Protein AF-A0A4Y2A3A8-F1 (afdb_monomer)

Sequence (202 aa):
MLTATCLTNLVARESPELLVATGNVKFKRKDKVITLASVNNSAKIGKEKITVDPLTLFYRICVAKQSDEDLKKFFFFELSPFHLSLFNEEGMRKGTKSSLFSAFTPTKIDSVQGKNNFVVVDGGHLLHKVVWQRNMNFGDIAKSYLTYLQTHYGSNVAVVFDGYPSDVNGKSTKSAERIRRANLHSSHEIIFNEATCPEISQ

Solvent-accessible surface area (backbone atoms only — not comparable to full-atom values): 13786 Å² total; per-residue (Å²): 134,89,80,90,78,85,84,75,79,82,72,80,78,81,66,83,81,78,78,70,84,74,66,89,78,82,70,56,78,90,76,51,86,78,57,69,88,78,48,85,42,60,50,75,60,91,93,46,77,44,79,44,67,58,61,65,53,50,52,51,48,64,70,70,46,88,48,80,74,48,53,62,56,62,72,72,49,87,89,58,94,60,77,81,64,66,54,56,98,92,39,72,57,83,78,62,60,72,68,54,53,74,73,57,77,89,74,80,79,78,74,84,70,60,98,78,66,78,44,79,41,55,36,71,61,50,65,76,68,60,83,81,64,88,86,43,26,45,46,56,51,53,49,51,50,51,51,51,44,42,76,76,65,42,90,45,64,46,75,48,67,87,83,75,73,88,53,78,81,48,96,46,92,60,36,63,60,48,52,64,54,51,77,74,60,88,78,76,91,78,90,80,53,52,81,42,60,73,83,78,79,128

pLDDT: mean 72.87, std 16.48, range [26.53, 94.94]

Secondary structure (DSSP, 8-state):
----------------------------GGGSPPPGGGS--EEEETTEEEE--HHHHHHHHHHH-SSHHHHHHHTTS---SSPPPSEETTEEPPP-HHHHHTTSPPPP------TT--EEEEHHHHHHHSPPPTT--HHHHHHHHHHHHHHHH-SSEEEEPPPPPS-TTS--TTHHHHHHHHTT---------TTPPP----

Foldseek 3Di:
DDDDDDPDDPDPPDDPDPPPVPDPDDDDPVRDDDDLVPPQQWDDDPPDIDGHRSVVLVVVCVVVDPDPVVSVVSVVDDSDPDDDDCADPLGGDDDPVVVVVVVDDDDPPPDPPDPDDAEEAEPVVLVVPQDDDAFAFQLVVVVSSVVVCCVPPNDRYDYDYDDDDPPLPPPDPCSSVVVVVCVPDDDDDDDGDRRDGDDDDD

Mean predicted aligned error: 17.8 Å

Radius of gyration: 29.75 Å; Cα contacts (8 Å, |Δi|>4): 98; chains: 1; bounding box: 52×61×83 Å

Nearest PDB structures (foldseek):
  7cem-assembly1_B  TM=1.803E-01  e=2.306E+00  Escherichia coli K-12

Structure (mmCIF, N/CA/C/O backbone):
data_AF-A0A4Y2A3A8-F1
#
_entry.id   AF-A0A4Y2A3A8-F1
#
loop_
_atom_site.group_PDB
_atom_site.id
_atom_site.type_symbol
_atom_site.label_atom_id
_atom_site.label_alt_id
_atom_site.label_comp_id
_atom_site.label_asym_id
_atom_site.label_entity_id
_atom_site.label_seq_id
_atom_site.pdbx_PDB_ins_code
_atom_site.Cartn_x
_atom_site.Cartn_y
_atom_site.Cartn_z
_atom_site.occupancy
_atom_site.B_iso_or_equiv
_atom_site.auth_seq_id
_atom_site.auth_comp_id
_atom_site.auth_asym_id
_atom_site.auth_atom_id
_atom_site.pdbx_PDB_model_num
ATOM 1 N N . MET A 1 1 ? 5.393 -38.941 -13.300 1.00 32.16 1 MET A N 1
ATOM 2 C CA . MET A 1 1 ? 5.558 -40.104 -14.192 1.00 32.16 1 MET A CA 1
ATOM 3 C C . MET A 1 1 ? 5.765 -39.565 -15.596 1.00 32.16 1 MET A C 1
ATOM 5 O O . MET A 1 1 ? 4.905 -38.842 -16.080 1.00 32.16 1 MET A O 1
ATOM 9 N N . LEU A 1 2 ? 6.953 -39.791 -16.159 1.00 30.91 2 LEU A N 1
ATOM 10 C CA . LEU A 1 2 ? 7.309 -39.413 -17.526 1.00 30.91 2 LEU A CA 1
ATOM 11 C C . LEU A 1 2 ? 6.387 -40.094 -18.545 1.00 30.91 2 LEU A C 1
ATOM 13 O O . LEU A 1 2 ? 6.026 -41.250 -18.355 1.00 30.91 2 LEU A O 1
ATOM 17 N N . THR A 1 3 ? 6.128 -39.422 -19.663 1.00 26.53 3 THR A N 1
ATOM 18 C CA . THR A 1 3 ? 6.310 -40.002 -21.005 1.00 26.53 3 THR A CA 1
ATOM 19 C C . THR A 1 3 ? 6.438 -38.869 -22.020 1.00 26.53 3 THR A C 1
ATOM 21 O O . THR A 1 3 ? 5.514 -38.097 -22.254 1.00 26.53 3 THR A O 1
ATOM 24 N N . ALA A 1 4 ? 7.630 -38.765 -22.603 1.00 36.97 4 ALA A N 1
ATOM 25 C CA . ALA A 1 4 ? 7.847 -38.114 -23.882 1.00 36.97 4 ALA A CA 1
ATOM 26 C C . ALA A 1 4 ? 7.446 -39.110 -24.975 1.00 36.97 4 ALA A C 1
ATOM 28 O O . ALA A 1 4 ? 7.908 -40.248 -24.934 1.00 36.97 4 ALA A O 1
ATOM 29 N N . THR A 1 5 ? 6.650 -38.689 -25.961 1.00 31.94 5 THR A N 1
ATOM 30 C CA . THR A 1 5 ? 6.628 -39.383 -27.254 1.00 31.94 5 THR A CA 1
ATOM 31 C C . THR A 1 5 ? 6.542 -38.375 -28.388 1.00 31.94 5 THR A C 1
ATOM 33 O O . THR A 1 5 ? 5.626 -37.565 -28.485 1.00 31.94 5 THR A O 1
ATOM 36 N N . CYS A 1 6 ? 7.586 -38.445 -29.200 1.00 31.91 6 CYS A N 1
ATOM 37 C CA . CYS A 1 6 ? 7.810 -37.845 -30.497 1.00 31.91 6 CYS A CA 1
ATOM 38 C C . CYS A 1 6 ? 6.577 -37.939 -31.416 1.00 31.91 6 CYS A C 1
ATOM 40 O O . CYS A 1 6 ? 6.138 -39.044 -31.726 1.00 31.91 6 CYS A O 1
ATOM 42 N N . LEU A 1 7 ? 6.073 -36.801 -31.914 1.00 34.47 7 LEU A N 1
ATOM 43 C CA . LEU A 1 7 ? 5.285 -36.778 -33.149 1.00 34.47 7 LEU A CA 1
ATOM 44 C C . LEU A 1 7 ? 6.254 -36.657 -34.331 1.00 34.47 7 LEU A C 1
ATOM 46 O O . LEU A 1 7 ? 6.536 -35.582 -34.856 1.00 34.47 7 LEU A O 1
ATOM 50 N N . THR A 1 8 ? 6.782 -37.810 -34.725 1.00 39.12 8 THR A N 1
ATOM 51 C CA . THR A 1 8 ? 7.053 -38.094 -36.132 1.00 39.12 8 THR A CA 1
ATOM 52 C C . THR A 1 8 ? 5.700 -38.283 -36.822 1.00 39.12 8 THR A C 1
ATOM 54 O O . THR A 1 8 ? 4.772 -38.820 -36.224 1.00 39.12 8 THR A O 1
ATOM 57 N N . ASN A 1 9 ? 5.597 -37.846 -38.078 1.00 35.62 9 ASN A N 1
ATOM 58 C CA . ASN A 1 9 ? 4.443 -38.019 -38.969 1.00 35.62 9 ASN A CA 1
ATOM 59 C C . ASN A 1 9 ? 3.280 -37.035 -38.766 1.00 35.62 9 ASN A C 1
ATOM 61 O O . ASN A 1 9 ? 2.151 -37.430 -38.476 1.00 35.62 9 ASN A O 1
ATOM 65 N N . LEU A 1 10 ? 3.513 -35.751 -39.070 1.00 34.78 10 LEU A N 1
ATOM 66 C CA . LEU A 1 10 ? 2.441 -34.989 -39.707 1.00 34.78 10 LEU A CA 1
ATOM 67 C C . LEU A 1 10 ? 2.389 -35.446 -41.168 1.00 34.78 10 LEU A C 1
ATOM 69 O O . LEU A 1 10 ? 3.210 -35.052 -41.994 1.00 34.78 10 LEU A O 1
ATOM 73 N N . VAL A 1 11 ? 1.466 -36.368 -41.430 1.00 33.50 11 VAL A N 1
ATOM 74 C CA . VAL A 1 11 ? 1.059 -36.806 -42.763 1.00 33.50 11 VAL A CA 1
ATOM 75 C C . VAL A 1 11 ? 0.868 -35.567 -43.631 1.00 33.50 11 VAL A C 1
ATOM 77 O O . VAL A 1 11 ? 0.033 -34.712 -43.330 1.00 33.50 11 VAL A O 1
ATOM 80 N N . ALA A 1 12 ? 1.667 -35.472 -44.692 1.00 33.25 12 ALA A N 1
ATOM 81 C CA . ALA A 1 12 ? 1.439 -34.535 -45.771 1.00 33.25 12 ALA A CA 1
ATOM 82 C C . ALA A 1 12 ? 0.040 -34.818 -46.328 1.00 33.25 12 ALA A C 1
ATOM 84 O O . ALA A 1 12 ? -0.179 -35.799 -47.033 1.00 33.25 12 ALA A O 1
ATOM 85 N N . ARG A 1 13 ? -0.940 -33.982 -45.972 1.00 33.25 13 ARG A N 1
ATOM 86 C CA . ARG A 1 13 ? -2.106 -33.819 -46.832 1.00 33.25 13 ARG A CA 1
ATOM 87 C C . ARG A 1 13 ? -1.576 -33.140 -48.082 1.00 33.25 13 ARG A C 1
ATOM 89 O O . ARG A 1 13 ? -1.229 -31.962 -48.035 1.00 33.25 13 ARG A O 1
ATOM 96 N N . GLU A 1 14 ? -1.451 -33.925 -49.145 1.00 38.56 14 GLU A N 1
ATOM 97 C CA . GLU A 1 14 ? -1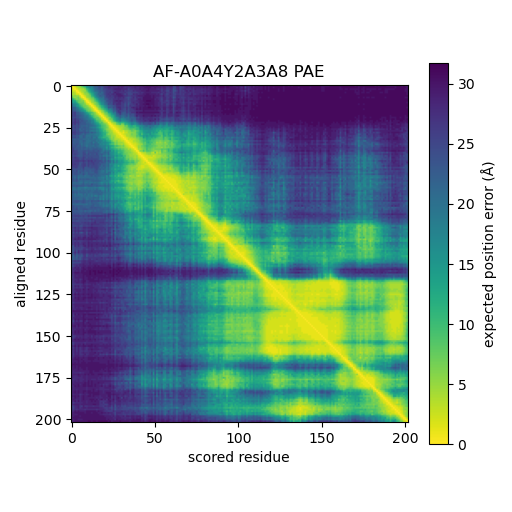.229 -33.447 -50.502 1.00 38.56 14 GLU A CA 1
ATOM 98 C C . GLU A 1 14 ? -2.333 -32.439 -50.840 1.00 38.56 14 GLU A C 1
ATOM 100 O O . GLU A 1 14 ? -3.462 -32.787 -51.185 1.00 38.56 14 GLU A O 1
ATOM 105 N N . SER A 1 15 ? -2.018 -31.160 -50.659 1.00 35.03 15 SER A N 1
ATOM 106 C CA . SER A 1 15 ? -2.696 -30.084 -51.368 1.00 35.03 15 SER A CA 1
ATOM 107 C C . SER A 1 15 ? -2.345 -30.237 -52.847 1.00 35.03 15 SER A C 1
ATOM 109 O O . SER A 1 15 ? -1.180 -30.513 -53.142 1.00 35.03 15 SER A O 1
ATOM 111 N N . PRO A 1 16 ? -3.301 -30.065 -53.775 1.00 37.31 16 PRO A N 1
ATOM 112 C CA . PRO A 1 16 ? -3.031 -30.226 -55.195 1.00 37.31 16 PRO A CA 1
ATOM 113 C C . PRO A 1 16 ? -1.884 -29.298 -55.591 1.00 37.31 16 PRO A C 1
ATOM 115 O O . PRO A 1 16 ? -1.944 -28.085 -55.374 1.00 37.31 16 PRO A O 1
ATOM 118 N N . GLU A 1 17 ? -0.821 -29.905 -56.113 1.00 43.41 17 GLU A N 1
ATOM 119 C CA . GLU A 1 17 ? 0.363 -29.232 -56.617 1.00 43.41 17 GLU A CA 1
ATOM 120 C C . GLU A 1 17 ? -0.036 -28.181 -57.660 1.00 43.41 17 GLU A C 1
ATOM 122 O O . GLU A 1 17 ? -0.226 -28.475 -58.840 1.00 43.41 17 GLU A O 1
ATOM 127 N N . LEU A 1 18 ? -0.086 -26.912 -57.250 1.00 39.81 18 LEU A N 1
ATOM 128 C CA . LEU A 1 18 ? 0.272 -25.833 -58.159 1.00 39.81 18 LEU A CA 1
ATOM 129 C C . LEU A 1 18 ? 1.799 -25.880 -58.288 1.00 39.81 18 LEU A C 1
ATOM 131 O O . LEU A 1 18 ? 2.522 -25.142 -57.616 1.00 39.81 18 LEU A O 1
ATOM 135 N N . LEU A 1 19 ? 2.304 -26.773 -59.142 1.00 41.28 19 LEU A N 1
ATOM 136 C CA . LEU A 1 19 ? 3.671 -26.689 -59.651 1.00 41.28 19 LEU A CA 1
ATOM 137 C C . LEU A 1 19 ? 3.763 -25.453 -60.554 1.00 41.28 19 LEU A C 1
ATOM 139 O O . LEU A 1 19 ? 3.774 -25.525 -61.781 1.00 41.28 19 LEU A O 1
ATOM 143 N N . VAL A 1 20 ? 3.816 -24.277 -59.929 1.00 43.88 20 VAL A N 1
ATOM 144 C CA . VAL A 1 20 ? 4.344 -23.085 -60.578 1.00 43.88 20 VAL A CA 1
ATOM 145 C C . VAL A 1 20 ? 5.822 -23.374 -60.779 1.00 43.88 20 VAL A C 1
ATOM 147 O O . VAL A 1 20 ? 6.582 -23.436 -59.812 1.00 43.88 20 VAL A O 1
ATOM 150 N N . ALA A 1 21 ? 6.226 -23.577 -62.032 1.00 47.44 21 ALA A N 1
ATOM 151 C CA . ALA A 1 21 ? 7.626 -23.583 -62.418 1.00 47.44 21 ALA A CA 1
ATOM 152 C C . ALA A 1 21 ? 8.224 -22.226 -62.025 1.00 47.44 21 ALA A C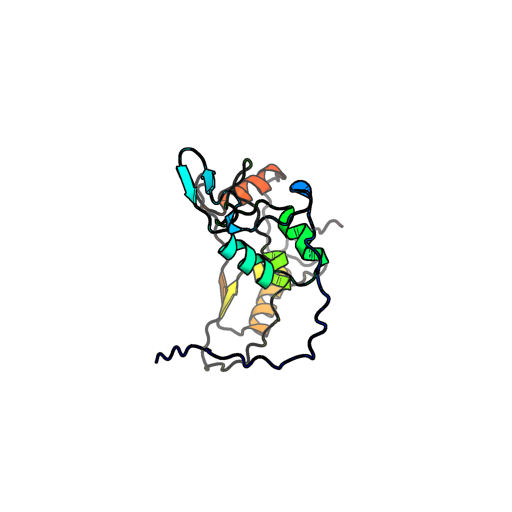 1
ATOM 154 O O . ALA A 1 21 ? 8.148 -21.242 -62.761 1.00 47.44 21 ALA A O 1
ATOM 155 N N . THR A 1 22 ? 8.769 -22.145 -60.815 1.00 46.44 22 THR A N 1
ATOM 156 C CA . THR A 1 22 ? 9.505 -20.974 -60.366 1.00 46.44 22 THR A CA 1
ATOM 157 C C . THR A 1 22 ? 10.827 -21.001 -61.117 1.00 46.44 22 THR A C 1
ATOM 159 O O . THR A 1 22 ? 11.776 -21.688 -60.747 1.00 46.44 22 THR A O 1
ATOM 162 N N . GLY A 1 23 ? 10.884 -20.291 -62.247 1.00 51.97 23 GLY A N 1
ATOM 163 C CA . GLY A 1 23 ? 12.162 -19.972 -62.876 1.00 51.97 23 GLY A CA 1
ATOM 164 C C . GLY A 1 23 ? 13.095 -19.379 -61.819 1.00 51.97 23 GLY A C 1
ATOM 165 O O .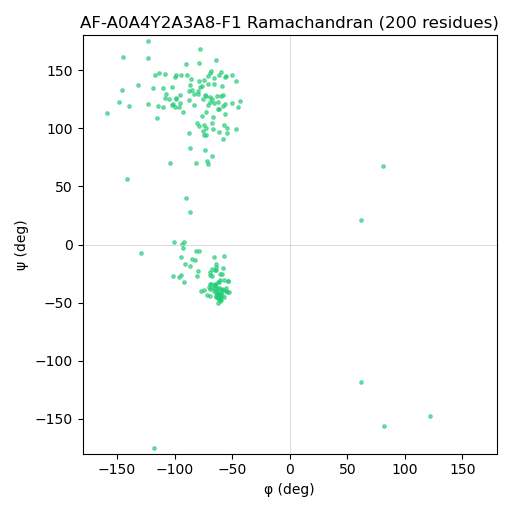 GLY A 1 23 ? 12.622 -18.708 -60.906 1.00 51.97 23 GLY A O 1
ATOM 166 N N . ASN A 1 24 ? 14.400 -19.649 -61.909 1.00 62.47 24 ASN A N 1
ATOM 167 C CA . ASN A 1 24 ? 15.391 -19.208 -60.921 1.00 62.47 24 ASN A CA 1
ATOM 168 C C . ASN A 1 24 ? 15.214 -17.721 -60.557 1.00 62.47 24 ASN A C 1
ATOM 170 O O . ASN A 1 24 ? 15.678 -16.832 -61.275 1.00 62.47 24 ASN A O 1
ATOM 174 N N . VAL A 1 25 ? 14.561 -17.444 -59.424 1.00 62.50 25 VAL A N 1
ATOM 175 C CA . VAL A 1 25 ? 14.330 -16.078 -58.958 1.00 62.50 25 VAL A CA 1
ATOM 176 C C . VAL A 1 25 ? 15.605 -15.602 -58.273 1.00 62.50 25 VAL A C 1
ATOM 178 O O . VAL A 1 25 ? 15.936 -16.003 -57.156 1.00 62.50 25 VAL A O 1
ATOM 181 N N . LYS A 1 26 ? 16.366 -14.748 -58.961 1.00 69.38 26 LYS A N 1
ATOM 182 C CA . LYS A 1 26 ? 17.532 -14.078 -58.377 1.00 69.38 26 LYS A CA 1
ATOM 183 C C . LYS A 1 26 ? 17.065 -12.909 -57.515 1.00 69.38 26 LYS A C 1
ATOM 185 O O . LYS A 1 26 ? 16.768 -11.832 -58.022 1.00 69.38 26 LYS A O 1
ATOM 190 N N . PHE A 1 27 ? 17.052 -13.106 -56.203 1.00 72.06 27 PHE A N 1
ATOM 191 C CA . PHE A 1 27 ? 16.872 -12.013 -55.250 1.00 72.06 27 PHE A CA 1
ATOM 192 C C . PHE A 1 27 ? 18.180 -11.242 -55.072 1.00 72.06 27 PHE A C 1
ATOM 194 O O . PHE A 1 27 ? 19.264 -11.831 -54.992 1.00 72.06 27 PHE A O 1
ATOM 201 N N . LYS A 1 28 ? 18.097 -9.912 -54.969 1.00 79.00 28 LYS A N 1
ATOM 202 C CA . LYS A 1 28 ? 19.251 -9.121 -54.533 1.00 79.00 28 LYS A CA 1
ATOM 203 C C . LYS A 1 28 ? 19.544 -9.488 -53.081 1.00 79.00 28 LYS A C 1
ATOM 205 O O . LYS A 1 28 ? 18.628 -9.680 -52.288 1.00 79.00 28 LYS A O 1
ATOM 210 N N . ARG A 1 29 ? 20.823 -9.538 -52.701 1.00 70.81 29 ARG A N 1
ATOM 211 C CA . ARG A 1 29 ? 21.244 -9.902 -51.334 1.00 70.81 29 ARG A CA 1
ATOM 212 C C . ARG A 1 29 ? 20.568 -9.052 -50.246 1.00 70.81 29 ARG A C 1
ATOM 214 O O . ARG A 1 29 ? 20.316 -9.567 -49.168 1.00 70.81 29 ARG A O 1
ATOM 221 N N . LYS A 1 30 ? 20.250 -7.788 -50.551 1.00 76.12 30 LYS A N 1
ATOM 222 C CA . LYS A 1 30 ? 19.530 -6.857 -49.665 1.00 76.12 30 LYS A CA 1
ATOM 223 C C . LYS A 1 30 ? 18.055 -7.211 -49.422 1.00 76.12 30 LYS A C 1
ATOM 225 O O . LYS A 1 30 ? 17.511 -6.809 -48.406 1.00 76.12 30 LYS A O 1
ATOM 230 N N . ASP A 1 31 ? 17.443 -7.964 -50.332 1.00 73.00 31 ASP A N 1
ATOM 231 C CA . ASP A 1 31 ? 16.026 -8.341 -50.288 1.00 73.00 31 ASP A CA 1
ATOM 232 C C . ASP A 1 31 ? 15.856 -9.782 -49.754 1.00 73.00 31 ASP A C 1
ATOM 234 O O . ASP A 1 31 ? 14.748 -10.309 -49.689 1.00 73.00 31 ASP A O 1
ATOM 238 N N . LYS A 1 32 ? 16.962 -10.444 -49.373 1.00 76.12 32 LYS A N 1
ATOM 239 C CA . LYS A 1 32 ? 16.959 -11.789 -48.791 1.00 76.12 32 LYS A CA 1
ATOM 240 C C . LYS A 1 32 ? 16.784 -11.696 -47.276 1.00 76.12 32 LYS A C 1
ATOM 242 O O . LYS A 1 32 ? 17.593 -11.073 -46.593 1.00 76.12 32 LYS A O 1
ATOM 247 N N . VAL A 1 33 ? 15.766 -12.377 -46.751 1.00 65.75 33 VAL A N 1
ATOM 248 C CA . VAL A 1 33 ? 15.559 -12.511 -45.304 1.00 65.75 33 VAL A CA 1
ATOM 249 C C . VAL A 1 33 ? 16.740 -13.269 -44.691 1.00 65.75 33 VAL A C 1
ATOM 251 O O . VAL A 1 33 ? 17.128 -14.342 -45.158 1.00 65.75 33 VAL A O 1
ATOM 254 N N . ILE A 1 34 ? 17.333 -12.680 -43.658 1.00 67.88 34 ILE A N 1
ATOM 255 C CA . ILE A 1 34 ? 18.461 -13.238 -42.913 1.00 67.88 34 ILE A CA 1
ATOM 256 C C . ILE A 1 34 ? 17.899 -14.125 -41.800 1.00 67.88 34 ILE A C 1
ATOM 258 O O . ILE A 1 34 ? 16.987 -13.726 -41.079 1.00 67.88 34 ILE A O 1
ATOM 262 N N . THR A 1 35 ? 18.428 -15.339 -41.655 1.00 66.06 35 THR A N 1
ATOM 263 C CA . THR A 1 35 ? 17.993 -16.249 -40.587 1.00 66.06 35 THR A CA 1
ATOM 264 C C . THR A 1 35 ? 18.445 -15.736 -39.219 1.00 66.06 35 THR A C 1
ATOM 266 O O . THR A 1 35 ? 19.538 -15.185 -39.096 1.00 66.06 35 THR A O 1
ATOM 269 N N . LEU A 1 36 ? 17.663 -15.979 -38.166 1.00 63.41 36 LEU A N 1
ATOM 270 C CA . LEU A 1 36 ? 18.048 -15.653 -36.783 1.00 63.41 36 LEU A CA 1
ATOM 271 C C . LEU A 1 36 ? 19.412 -16.256 -36.385 1.00 63.41 36 LEU A C 1
ATOM 273 O O . LEU A 1 36 ? 20.169 -15.625 -35.658 1.00 63.41 36 LEU A O 1
ATOM 277 N N . ALA A 1 37 ? 19.769 -17.420 -36.940 1.00 64.50 37 ALA A N 1
ATOM 278 C CA . ALA A 1 37 ? 21.060 -18.083 -36.729 1.00 64.50 37 ALA A CA 1
ATOM 279 C C . ALA A 1 37 ? 22.276 -17.308 -37.276 1.00 64.50 37 ALA A C 1
ATOM 281 O O . ALA A 1 37 ? 23.399 -17.537 -36.842 1.00 64.50 37 ALA A O 1
ATOM 282 N N . SER A 1 38 ? 22.067 -16.400 -38.233 1.00 66.75 38 SER A N 1
ATOM 283 C CA . SER A 1 38 ? 23.129 -15.563 -38.818 1.00 66.75 38 SER A CA 1
ATOM 284 C C . SER A 1 38 ? 23.284 -14.199 -38.141 1.00 66.75 38 SER A C 1
ATOM 286 O O . SER A 1 38 ? 24.127 -13.404 -38.552 1.00 66.75 38 SER A O 1
ATOM 288 N N . VAL A 1 39 ? 22.473 -13.913 -37.122 1.00 68.31 39 VAL A N 1
ATOM 289 C CA . VAL A 1 39 ? 22.571 -12.687 -36.326 1.00 68.31 39 VAL A CA 1
ATOM 290 C C . VAL A 1 39 ? 23.597 -12.914 -35.213 1.00 68.31 39 VAL A C 1
ATOM 292 O O . VAL A 1 39 ? 23.673 -14.007 -34.657 1.00 68.31 39 VAL A O 1
ATOM 295 N N . ASN A 1 40 ? 24.399 -11.895 -34.885 1.00 65.62 40 ASN A N 1
ATOM 296 C CA . ASN A 1 40 ? 25.378 -11.986 -33.801 1.00 65.62 40 ASN A CA 1
ATOM 297 C C . ASN A 1 40 ? 24.676 -12.366 -32.494 1.00 65.62 40 ASN A C 1
ATOM 299 O O . ASN A 1 40 ? 23.926 -11.582 -31.918 1.00 65.62 40 ASN A O 1
ATOM 303 N N . ASN A 1 41 ? 24.959 -13.569 -32.016 1.00 69.00 41 ASN A N 1
ATOM 304 C CA . ASN A 1 41 ? 24.341 -14.169 -30.846 1.00 69.00 41 ASN A CA 1
ATOM 305 C C . ASN A 1 41 ? 25.072 -13.771 -29.557 1.00 69.00 41 ASN A C 1
ATOM 307 O O . ASN A 1 41 ? 25.128 -14.554 -28.622 1.00 69.00 41 ASN A O 1
ATOM 311 N N . SER A 1 42 ? 25.722 -12.607 -29.505 1.00 71.62 42 SER A N 1
ATOM 312 C CA . SER A 1 42 ? 26.527 -12.237 -28.343 1.00 71.62 42 SER A CA 1
ATOM 313 C C . SER A 1 42 ? 26.499 -10.748 -28.054 1.00 71.62 42 SER A C 1
ATOM 315 O O . SER A 1 42 ? 26.752 -9.949 -28.956 1.00 71.62 42 SER A O 1
ATOM 317 N N . ALA A 1 43 ? 26.286 -10.398 -26.789 1.00 70.19 43 ALA A N 1
ATOM 318 C CA . ALA A 1 43 ? 26.348 -9.036 -26.275 1.00 70.19 43 ALA A CA 1
ATOM 319 C C . ALA A 1 43 ? 27.530 -8.892 -25.306 1.00 70.19 43 ALA A C 1
ATOM 321 O O . ALA A 1 43 ? 27.902 -9.844 -24.617 1.00 70.19 43 ALA A O 1
ATOM 322 N N . LYS A 1 44 ? 28.142 -7.706 -25.252 1.00 73.25 44 LYS A N 1
ATOM 323 C CA . LYS A 1 44 ? 29.212 -7.401 -24.296 1.00 73.25 44 LYS A CA 1
ATOM 324 C C . LYS A 1 44 ? 28.622 -6.618 -23.130 1.00 73.25 44 LYS A C 1
ATOM 326 O O . LYS A 1 44 ? 28.136 -5.510 -23.335 1.00 73.25 44 LYS A O 1
ATOM 331 N N . ILE A 1 45 ? 28.694 -7.175 -21.926 1.00 71.19 45 ILE A N 1
ATOM 332 C CA . ILE A 1 45 ? 28.270 -6.507 -20.692 1.00 71.19 45 ILE A CA 1
ATOM 333 C C . ILE A 1 45 ? 29.522 -6.316 -19.831 1.00 71.19 45 ILE A C 1
ATOM 335 O O . ILE A 1 45 ? 30.123 -7.272 -19.344 1.00 71.19 45 ILE A O 1
ATOM 339 N N . GLY A 1 46 ? 29.978 -5.068 -19.697 1.00 76.94 46 GLY A N 1
ATOM 340 C CA . GLY A 1 46 ? 31.244 -4.757 -19.029 1.00 76.94 46 GLY A CA 1
ATOM 341 C C . GLY A 1 46 ? 32.451 -5.391 -19.736 1.00 76.94 46 GLY A C 1
ATOM 342 O O . GLY A 1 46 ? 32.745 -5.074 -20.893 1.00 76.94 46 GLY A O 1
ATOM 343 N N . LYS A 1 47 ? 33.179 -6.272 -19.034 1.00 81.44 47 LYS A N 1
ATOM 344 C CA . LYS A 1 47 ? 34.331 -7.015 -19.584 1.00 81.44 47 LYS A CA 1
ATOM 345 C C . LYS A 1 47 ? 33.961 -8.398 -20.127 1.00 81.44 47 LYS A C 1
ATOM 347 O O . LYS A 1 47 ? 34.785 -9.000 -20.811 1.00 81.44 47 LYS A O 1
ATOM 352 N N . GLU A 1 48 ? 32.749 -8.880 -19.869 1.00 75.12 48 GLU A N 1
ATOM 353 C CA . GLU A 1 48 ? 32.327 -10.226 -20.246 1.00 75.12 48 GLU A CA 1
ATOM 354 C C . GLU A 1 48 ? 31.500 -10.224 -21.532 1.00 75.12 48 GLU A C 1
ATOM 356 O O . GLU A 1 48 ? 30.719 -9.311 -21.817 1.00 75.12 48 GLU A O 1
ATOM 361 N N . LYS A 1 49 ? 31.698 -11.271 -22.334 1.00 79.12 49 LYS A N 1
ATOM 362 C CA . LYS A 1 49 ? 30.923 -11.536 -23.543 1.00 79.12 49 LYS A CA 1
ATOM 363 C C . LYS A 1 49 ? 29.902 -12.611 -23.214 1.00 79.12 49 LYS A C 1
ATOM 365 O O . LYS A 1 49 ? 30.279 -13.720 -22.846 1.00 79.12 49 LYS A O 1
ATOM 370 N N . ILE A 1 50 ? 28.630 -12.287 -23.382 1.00 75.62 50 ILE A N 1
ATOM 371 C CA . ILE A 1 50 ? 27.536 -13.203 -23.097 1.00 75.62 50 ILE A CA 1
ATOM 372 C C . ILE A 1 50 ? 26.930 -13.662 -24.409 1.00 75.62 50 ILE A C 1
ATOM 374 O O . ILE A 1 50 ? 26.533 -12.842 -25.236 1.00 75.62 50 ILE A O 1
ATOM 378 N N . THR A 1 51 ? 26.852 -14.976 -24.579 1.00 75.75 51 THR A N 1
ATOM 379 C CA . THR A 1 51 ? 26.179 -15.608 -25.710 1.00 75.75 51 THR A CA 1
ATOM 380 C C . THR A 1 51 ? 24.685 -15.735 -25.415 1.00 75.75 51 THR A C 1
ATOM 382 O O . THR A 1 51 ? 24.283 -16.174 -24.341 1.00 75.75 51 THR A O 1
ATOM 385 N N . VAL A 1 52 ? 23.862 -15.343 -26.376 1.00 71.56 52 VAL A N 1
ATOM 386 C CA . VAL A 1 52 ? 22.406 -15.271 -26.327 1.00 71.56 52 VAL A CA 1
ATOM 387 C C . VAL A 1 52 ? 21.864 -16.117 -27.458 1.00 71.56 52 VAL A C 1
ATOM 389 O O . VAL A 1 52 ? 22.153 -15.827 -28.610 1.00 71.56 52 VAL A O 1
ATOM 392 N N . ASP A 1 53 ? 21.059 -17.130 -27.159 1.00 74.81 53 ASP A N 1
ATOM 393 C CA . ASP A 1 53 ? 20.337 -17.857 -28.199 1.00 74.81 53 ASP A CA 1
ATOM 394 C C . ASP A 1 53 ? 19.189 -16.988 -28.762 1.00 74.81 53 ASP A C 1
ATOM 396 O O . ASP A 1 53 ? 18.225 -16.708 -28.037 1.00 74.81 53 ASP A O 1
ATOM 400 N N . PRO A 1 54 ? 19.243 -16.562 -30.040 1.00 70.44 54 PRO A N 1
ATOM 401 C CA . PRO A 1 54 ? 18.197 -15.736 -30.637 1.00 70.44 54 PRO A CA 1
ATOM 402 C C . PRO A 1 54 ? 16.839 -16.452 -30.724 1.00 70.44 54 PRO A C 1
ATOM 404 O O . PRO A 1 54 ? 15.804 -15.786 -30.794 1.00 70.44 54 PRO A O 1
ATOM 407 N N . LEU A 1 55 ? 16.813 -17.792 -30.695 1.00 77.12 55 LEU A N 1
ATOM 408 C CA . LEU A 1 55 ? 15.567 -18.566 -30.734 1.00 77.12 55 LEU A CA 1
ATOM 409 C C . LEU A 1 55 ? 14.794 -18.467 -29.421 1.00 77.12 55 LEU A C 1
ATOM 411 O O . LEU A 1 55 ? 13.588 -18.231 -29.437 1.00 77.12 55 LEU A O 1
ATOM 415 N N . THR A 1 56 ? 15.480 -18.568 -28.282 1.00 75.19 56 THR A N 1
ATOM 416 C CA . THR A 1 56 ? 14.872 -18.374 -26.955 1.00 75.19 56 THR A CA 1
ATOM 417 C C . THR A 1 56 ? 14.128 -17.038 -26.859 1.00 75.19 56 THR A C 1
ATOM 419 O O . THR A 1 56 ? 13.023 -16.957 -26.319 1.00 75.19 56 THR A O 1
ATOM 422 N N . LEU A 1 57 ? 14.711 -15.983 -27.423 1.00 72.19 57 LEU A N 1
ATOM 423 C CA . LEU A 1 57 ? 14.107 -14.658 -27.473 1.00 72.19 57 LEU A CA 1
ATOM 424 C C . LEU A 1 57 ? 12.889 -14.606 -28.406 1.00 72.19 57 LEU A C 1
ATOM 426 O O . LEU A 1 57 ? 11.852 -14.059 -28.029 1.00 72.19 57 LEU A O 1
ATOM 430 N N . PHE A 1 58 ? 12.996 -15.204 -29.594 1.00 76.31 58 PHE A N 1
ATOM 431 C CA . PHE A 1 58 ? 11.886 -15.313 -30.538 1.00 76.31 58 PHE A CA 1
ATOM 432 C C . PHE A 1 58 ? 10.680 -16.020 -29.903 1.00 76.31 58 PHE A C 1
ATOM 434 O O . PHE A 1 58 ? 9.569 -15.496 -29.959 1.00 76.31 58 PHE A O 1
ATOM 441 N N . TYR A 1 59 ? 10.899 -17.134 -29.197 1.00 80.38 59 TYR A N 1
ATOM 442 C CA . TYR A 1 59 ? 9.827 -17.840 -28.491 1.00 80.38 59 TYR A CA 1
ATOM 443 C C . TYR A 1 59 ? 9.170 -16.990 -27.398 1.00 80.38 59 TYR A C 1
ATOM 445 O O . TYR A 1 59 ? 7.945 -16.989 -27.287 1.00 80.38 59 TYR A O 1
ATOM 453 N N . ARG A 1 60 ? 9.945 -16.218 -26.622 1.00 76.25 60 ARG A N 1
ATOM 454 C CA . ARG A 1 60 ? 9.381 -15.291 -25.620 1.00 76.25 60 ARG A CA 1
ATOM 455 C C . ARG A 1 60 ? 8.487 -14.233 -26.265 1.00 76.25 60 ARG A C 1
ATOM 457 O O . ARG A 1 60 ? 7.408 -13.967 -25.743 1.00 76.25 60 ARG A O 1
ATOM 464 N N . ILE A 1 61 ? 8.908 -13.663 -27.396 1.00 79.31 61 ILE A N 1
ATOM 465 C CA . ILE A 1 61 ? 8.103 -12.690 -28.147 1.00 79.31 61 ILE A CA 1
ATOM 466 C C . ILE A 1 61 ? 6.827 -13.354 -28.672 1.00 79.31 61 ILE A C 1
ATOM 468 O O . ILE A 1 61 ? 5.752 -12.787 -28.514 1.00 79.31 61 ILE A O 1
ATOM 472 N N . CYS A 1 62 ? 6.915 -14.564 -29.233 1.00 80.31 62 CYS A N 1
ATOM 473 C CA . CYS A 1 62 ? 5.744 -15.307 -29.702 1.00 80.31 62 CYS A CA 1
ATOM 474 C C . CYS A 1 62 ? 4.720 -15.566 -28.589 1.00 80.31 62 CYS A C 1
ATOM 476 O O . CYS A 1 62 ? 3.527 -15.467 -28.848 1.00 80.31 62 CYS A O 1
ATOM 478 N N . VAL A 1 63 ? 5.173 -15.868 -27.368 1.00 81.38 63 VAL A N 1
ATOM 479 C CA . VAL A 1 63 ? 4.288 -16.086 -26.210 1.00 81.38 63 VAL A CA 1
ATOM 480 C C . VAL A 1 63 ? 3.709 -14.773 -25.674 1.00 81.38 63 VAL A C 1
ATOM 482 O O . VAL A 1 63 ? 2.551 -14.734 -25.273 1.00 81.38 63 VAL A O 1
ATOM 485 N N . ALA A 1 64 ? 4.502 -13.699 -25.635 1.00 78.38 64 ALA A N 1
ATOM 486 C CA . ALA A 1 64 ? 4.082 -12.416 -25.065 1.00 78.38 64 ALA A CA 1
ATOM 487 C C . ALA A 1 64 ? 3.209 -11.578 -26.014 1.00 78.38 64 ALA A C 1
ATOM 489 O O . ALA A 1 64 ? 2.486 -10.684 -25.570 1.00 78.38 64 ALA A O 1
ATOM 490 N N . LYS A 1 65 ? 3.304 -11.828 -27.320 1.00 83.31 65 LYS A N 1
ATOM 491 C CA . LYS A 1 65 ? 2.580 -11.095 -28.353 1.00 83.31 65 LYS A CA 1
ATOM 492 C C . LYS A 1 65 ? 1.085 -11.396 -28.298 1.00 83.31 65 LYS A C 1
ATOM 494 O O . LYS A 1 65 ? 0.677 -12.546 -28.396 1.00 83.31 65 LYS A O 1
ATOM 499 N N . GLN A 1 66 ? 0.281 -10.336 -28.231 1.00 81.12 66 GLN A N 1
ATOM 500 C CA . GLN A 1 66 ? -1.179 -10.425 -28.326 1.00 81.12 66 GLN A CA 1
ATOM 501 C C . GLN A 1 66 ? -1.706 -10.039 -29.719 1.00 81.12 66 GLN A C 1
ATOM 503 O O . GLN A 1 66 ? -2.742 -10.549 -30.132 1.00 81.12 66 GLN A O 1
ATOM 508 N N . SER A 1 67 ? -0.985 -9.192 -30.468 1.00 84.69 67 SER A N 1
ATOM 509 C CA . SER A 1 67 ? -1.342 -8.758 -31.831 1.00 84.69 67 SER A CA 1
ATOM 510 C C . SER A 1 67 ? -0.118 -8.560 -32.736 1.00 84.69 67 SER A C 1
ATOM 512 O O . SER A 1 67 ? 1.007 -8.410 -32.250 1.00 84.69 67 SER A O 1
ATOM 514 N N . ASP A 1 68 ? -0.312 -8.549 -34.059 1.00 80.19 68 ASP A N 1
ATOM 515 C CA . ASP A 1 68 ? 0.749 -8.307 -35.055 1.00 80.19 68 ASP A CA 1
ATOM 516 C C . ASP A 1 68 ? 1.387 -6.920 -34.925 1.00 80.19 68 ASP A C 1
ATOM 518 O O . ASP A 1 68 ? 2.598 -6.767 -35.113 1.00 80.19 68 ASP A O 1
ATOM 522 N N . GLU A 1 69 ? 0.616 -5.930 -34.499 1.00 80.75 69 GLU A N 1
ATOM 523 C CA . GLU A 1 69 ? 1.065 -4.568 -34.230 1.00 80.75 69 GLU A CA 1
ATOM 524 C C . GLU A 1 69 ? 1.998 -4.499 -33.012 1.00 80.75 69 GLU A C 1
ATOM 526 O O . GLU A 1 69 ? 2.965 -3.728 -33.015 1.00 80.75 69 GLU A O 1
ATOM 531 N N . ASP A 1 70 ? 1.773 -5.338 -31.995 1.00 74.38 70 ASP A N 1
ATOM 532 C CA . ASP A 1 70 ? 2.636 -5.401 -30.809 1.00 74.38 70 ASP A CA 1
ATOM 533 C C . ASP A 1 70 ? 4.024 -5.945 -31.130 1.00 74.38 70 ASP A C 1
ATOM 535 O O . ASP A 1 70 ? 5.001 -5.560 -30.484 1.00 74.38 70 ASP A O 1
ATOM 539 N N . LEU A 1 71 ? 4.144 -6.768 -32.178 1.00 78.31 71 LEU A N 1
ATOM 540 C CA . LEU A 1 71 ? 5.430 -7.299 -32.625 1.00 78.31 71 LEU A CA 1
ATOM 541 C C . LEU A 1 71 ? 6.436 -6.174 -32.901 1.00 78.31 71 LEU A C 1
ATOM 543 O O . LEU A 1 71 ? 7.592 -6.272 -32.495 1.00 78.31 71 LEU A O 1
ATOM 547 N N . LYS A 1 72 ? 5.989 -5.070 -33.513 1.00 76.56 72 LYS A N 1
ATOM 548 C CA . LYS A 1 72 ? 6.844 -3.902 -33.781 1.00 76.56 72 LYS A CA 1
ATOM 549 C C . LYS A 1 72 ? 7.330 -3.229 -32.494 1.00 76.56 72 LYS A C 1
ATOM 551 O O . LYS A 1 72 ? 8.465 -2.762 -32.458 1.00 76.56 72 LYS A O 1
ATOM 556 N N . LYS A 1 73 ? 6.511 -3.208 -31.435 1.00 75.56 73 LYS A N 1
ATOM 557 C CA . LYS A 1 73 ? 6.893 -2.640 -30.130 1.00 75.56 73 LYS A CA 1
ATOM 558 C C . LYS A 1 73 ? 7.942 -3.497 -29.424 1.00 75.56 73 LYS A C 1
ATOM 560 O O . LYS A 1 73 ? 8.844 -2.941 -28.809 1.00 75.56 73 LYS A O 1
ATOM 565 N N . PHE A 1 74 ? 7.873 -4.827 -29.534 1.00 69.88 74 PHE A N 1
ATOM 566 C CA . PHE A 1 74 ? 8.875 -5.711 -28.919 1.00 69.88 74 PHE A CA 1
ATOM 567 C C . PHE A 1 74 ? 10.288 -5.480 -29.468 1.00 69.88 74 PHE A C 1
ATOM 569 O O . PHE A 1 74 ? 11.248 -5.579 -28.713 1.00 69.88 74 PHE A O 1
ATOM 576 N N . PHE A 1 75 ? 10.416 -5.100 -30.743 1.00 68.50 75 PHE A N 1
ATOM 577 C CA . PHE A 1 75 ? 11.703 -4.753 -31.356 1.00 68.50 75 PHE A CA 1
ATOM 578 C C . PHE A 1 75 ? 12.209 -3.339 -31.019 1.00 68.50 75 PHE A C 1
ATOM 580 O O . PHE A 1 75 ? 13.324 -2.997 -31.405 1.00 68.50 75 PHE A O 1
ATOM 587 N N . PHE A 1 76 ? 11.423 -2.513 -30.318 1.00 65.12 76 PHE A N 1
ATOM 588 C CA . PHE A 1 76 ? 11.862 -1.187 -29.863 1.00 65.12 76 PHE A CA 1
ATOM 589 C C . PHE A 1 76 ? 12.709 -1.257 -28.584 1.00 65.12 76 PHE A C 1
ATOM 591 O O . PHE A 1 76 ? 13.539 -0.386 -28.336 1.00 65.12 76 PHE A O 1
ATOM 598 N N . PHE A 1 77 ? 12.498 -2.286 -27.761 1.00 61.94 77 PHE A N 1
ATOM 599 C CA . PHE A 1 77 ? 13.210 -2.459 -26.500 1.00 61.94 77 PHE A CA 1
ATOM 600 C C . PHE A 1 77 ? 14.489 -3.276 -26.679 1.00 61.94 77 PHE A C 1
ATOM 602 O O . PHE A 1 77 ? 14.606 -4.092 -27.592 1.00 61.94 77 PHE A O 1
ATOM 609 N N . GLU A 1 78 ? 15.447 -3.075 -25.773 1.00 53.62 78 GLU A N 1
ATOM 610 C CA . GLU A 1 78 ? 16.665 -3.876 -25.731 1.00 53.62 78 GLU A CA 1
ATOM 611 C C . GLU A 1 78 ? 16.314 -5.347 -25.476 1.00 53.62 78 GLU A C 1
ATOM 613 O O . GLU A 1 78 ? 15.774 -5.726 -24.434 1.00 53.62 78 GLU A O 1
ATOM 618 N N . LEU A 1 79 ? 16.629 -6.184 -26.460 1.00 60.41 79 LEU A N 1
ATOM 619 C CA . LEU A 1 79 ? 16.364 -7.612 -26.447 1.00 60.41 79 LEU A CA 1
ATOM 620 C C . LEU A 1 79 ? 17.445 -8.344 -25.639 1.00 60.41 79 LEU A C 1
ATOM 622 O O . LEU A 1 79 ? 18.302 -9.037 -26.187 1.00 60.41 79 LEU A O 1
ATOM 626 N N . SER A 1 80 ? 17.425 -8.151 -24.322 1.00 57.53 80 SER A N 1
ATOM 627 C CA . SER A 1 80 ? 18.358 -8.805 -23.403 1.00 57.53 80 SER A CA 1
ATOM 628 C C . SER A 1 80 ? 17.840 -10.185 -22.968 1.00 57.53 80 SER A C 1
ATOM 630 O O . SER A 1 80 ? 16.658 -10.328 -22.641 1.00 57.53 80 SER A O 1
ATOM 632 N N . PRO A 1 81 ? 18.695 -11.225 -22.906 1.00 56.38 81 PRO A N 1
ATOM 633 C CA . PRO A 1 81 ? 18.326 -12.499 -22.282 1.00 56.38 81 PRO A CA 1
ATOM 634 C C . PRO A 1 81 ? 18.139 -12.376 -20.768 1.00 56.38 81 PRO A C 1
ATOM 636 O O . PRO A 1 81 ? 17.469 -13.223 -20.166 1.00 56.38 81 PRO A O 1
ATOM 639 N N . PHE A 1 82 ? 18.720 -11.337 -20.164 1.00 60.38 82 PHE A N 1
ATOM 640 C CA . PHE A 1 82 ? 18.617 -11.050 -18.744 1.00 60.38 82 PHE A CA 1
ATOM 641 C C . PHE A 1 82 ? 17.415 -10.168 -18.469 1.00 60.38 82 PHE A C 1
ATOM 643 O O . PHE A 1 82 ? 17.059 -9.292 -19.256 1.00 60.38 82 PHE A O 1
ATOM 650 N N . HIS A 1 83 ? 16.807 -10.389 -17.307 1.00 61.06 83 HIS A N 1
ATOM 651 C CA . HIS A 1 83 ? 15.786 -9.487 -16.812 1.00 61.06 83 HIS A CA 1
ATOM 652 C C . HIS A 1 83 ? 16.333 -8.064 -16.753 1.00 61.06 83 HIS A C 1
ATOM 654 O O . HIS A 1 83 ? 17.507 -7.834 -16.449 1.00 61.06 83 HIS A O 1
ATOM 660 N N . LEU A 1 84 ? 15.447 -7.113 -17.033 1.00 69.31 84 LEU A N 1
ATOM 661 C CA . LEU A 1 84 ? 15.730 -5.702 -16.880 1.00 69.31 84 LEU A CA 1
ATOM 662 C C . LEU A 1 84 ? 16.313 -5.470 -15.472 1.00 69.31 84 LEU A C 1
ATOM 664 O O . LEU A 1 84 ? 15.676 -5.835 -14.484 1.00 69.31 84 LEU A O 1
ATOM 668 N N . SER A 1 85 ? 17.532 -4.919 -15.390 1.00 75.50 85 SER A N 1
ATOM 669 C CA . SER A 1 85 ? 18.236 -4.693 -14.115 1.00 75.50 85 SER A CA 1
ATOM 670 C C . SER A 1 85 ? 17.312 -4.054 -13.071 1.00 75.50 85 SER A C 1
ATOM 672 O O . SER A 1 85 ? 16.542 -3.148 -13.386 1.00 75.50 85 SER A O 1
ATOM 674 N N . LEU A 1 86 ? 17.403 -4.465 -11.806 1.00 74.06 86 LEU A N 1
ATOM 675 C CA . LEU A 1 86 ? 16.654 -3.794 -10.738 1.00 74.06 86 LEU A CA 1
ATOM 676 C C . LEU A 1 86 ? 17.102 -2.338 -10.535 1.00 74.06 86 LEU A C 1
ATOM 678 O O . LEU A 1 86 ? 16.353 -1.560 -9.957 1.00 74.06 86 LEU A O 1
ATOM 682 N N . PHE A 1 87 ? 18.277 -1.957 -11.043 1.00 79.44 87 PHE A N 1
ATOM 683 C CA . PHE A 1 87 ? 18.852 -0.617 -10.928 1.00 79.44 87 PHE A CA 1
ATOM 684 C C . PHE A 1 87 ? 19.021 0.063 -12.298 1.00 79.44 87 PHE A C 1
ATOM 686 O O . PHE A 1 87 ? 19.307 -0.605 -13.299 1.00 79.44 87 PHE A O 1
ATOM 693 N N . ASN A 1 88 ? 18.849 1.384 -12.332 1.00 80.12 88 ASN A N 1
ATOM 694 C CA . ASN A 1 88 ? 19.226 2.298 -13.412 1.00 80.12 88 ASN A CA 1
ATOM 695 C C . ASN A 1 88 ? 20.269 3.318 -12.895 1.00 80.12 88 ASN A C 1
ATOM 697 O O . ASN A 1 88 ? 20.730 3.210 -11.760 1.00 80.12 88 ASN A O 1
ATOM 701 N N . GLU A 1 89 ? 20.649 4.298 -13.721 1.00 78.25 89 GLU A N 1
ATOM 702 C CA . GLU A 1 89 ? 21.628 5.340 -13.353 1.00 78.25 89 GLU A CA 1
ATOM 703 C C . GLU A 1 89 ? 21.184 6.198 -12.153 1.00 78.25 89 GLU A C 1
ATOM 705 O O . GLU A 1 89 ? 22.020 6.712 -11.417 1.00 78.25 89 GLU A O 1
ATOM 710 N N . GLU A 1 90 ? 19.874 6.300 -11.910 1.00 74.25 90 GLU A N 1
ATOM 711 C CA . GLU A 1 90 ? 19.275 7.077 -10.816 1.00 74.25 90 GLU A CA 1
ATOM 712 C C . GLU A 1 90 ? 19.029 6.247 -9.537 1.00 74.25 90 GLU A C 1
ATOM 714 O O . GLU A 1 90 ? 18.580 6.786 -8.524 1.00 74.25 90 GLU A O 1
ATOM 719 N N . GLY A 1 91 ? 19.308 4.937 -9.550 1.00 73.31 91 GLY A N 1
ATOM 720 C CA . GLY A 1 91 ? 19.110 4.037 -8.410 1.00 73.31 91 GLY A CA 1
ATOM 721 C C . GLY A 1 91 ? 18.182 2.856 -8.705 1.00 73.31 91 GLY A C 1
ATOM 722 O O . GLY A 1 91 ? 18.190 2.288 -9.790 1.00 73.31 91 GLY A O 1
ATOM 723 N N . MET A 1 92 ? 17.418 2.392 -7.711 1.00 77.69 92 MET A N 1
ATOM 724 C CA . MET A 1 92 ? 16.522 1.239 -7.886 1.00 77.69 92 MET A CA 1
ATOM 725 C C . MET A 1 92 ? 15.309 1.630 -8.743 1.00 77.69 92 MET A C 1
ATOM 727 O O . MET A 1 92 ? 14.615 2.601 -8.439 1.00 77.69 92 MET A O 1
ATOM 731 N N . ARG A 1 93 ? 15.022 0.862 -9.801 1.00 78.25 93 ARG A N 1
ATOM 732 C CA . ARG A 1 93 ? 13.874 1.090 -10.684 1.00 78.25 93 ARG A CA 1
ATOM 733 C C . ARG A 1 93 ? 12.571 1.039 -9.887 1.00 78.25 93 ARG A C 1
ATOM 735 O O . ARG A 1 93 ? 12.349 0.146 -9.069 1.00 78.25 93 ARG A O 1
ATOM 742 N N . LYS A 1 94 ? 11.672 1.982 -10.172 1.00 77.19 94 LYS A N 1
ATOM 743 C CA . LYS A 1 94 ? 10.354 2.035 -9.537 1.00 77.19 94 LYS A CA 1
ATOM 744 C C . LYS A 1 94 ? 9.514 0.836 -9.978 1.00 77.19 94 LYS A C 1
ATOM 746 O O . LYS A 1 94 ? 9.304 0.620 -11.168 1.00 77.19 94 LYS A O 1
ATOM 751 N N . GLY A 1 95 ? 9.004 0.075 -9.014 1.00 73.75 95 GLY A N 1
ATOM 752 C CA . GLY A 1 95 ? 8.080 -1.019 -9.299 1.00 73.75 95 GLY A CA 1
ATOM 753 C C . GLY A 1 95 ? 6.705 -0.509 -9.745 1.00 73.75 95 GLY A C 1
ATOM 754 O O . GLY A 1 95 ? 6.141 0.397 -9.134 1.00 73.75 95 GLY A O 1
ATOM 755 N N . THR A 1 96 ? 6.118 -1.145 -10.757 1.00 73.94 96 THR A N 1
ATOM 756 C CA . THR A 1 96 ? 4.736 -0.939 -11.239 1.00 73.94 96 THR A CA 1
ATOM 757 C C . THR A 1 96 ? 3.743 -1.866 -10.528 1.00 73.94 96 THR A C 1
ATOM 759 O O . THR A 1 96 ? 2.823 -2.421 -11.126 1.00 73.94 96 THR A O 1
ATOM 762 N N . LYS A 1 97 ? 3.924 -2.052 -9.212 1.00 74.56 97 LYS A N 1
ATOM 763 C CA . LYS A 1 97 ? 3.115 -2.982 -8.404 1.00 74.56 97 LYS A CA 1
ATOM 764 C C . LYS A 1 97 ? 1.619 -2.647 -8.453 1.00 74.56 97 LYS A C 1
ATOM 766 O O . LYS A 1 97 ? 0.803 -3.557 -8.531 1.00 74.56 97 LYS A O 1
ATOM 771 N N . SER A 1 98 ? 1.259 -1.362 -8.445 1.00 74.00 98 SER A N 1
ATOM 772 C CA . SER A 1 98 ? -0.136 -0.915 -8.574 1.00 74.00 98 SER A CA 1
ATOM 773 C C . SER A 1 98 ? -0.744 -1.286 -9.928 1.00 74.00 98 SER A C 1
ATOM 775 O O . SER A 1 98 ? -1.866 -1.772 -9.970 1.00 74.00 98 SER A O 1
ATOM 777 N N . SER A 1 99 ? 0.003 -1.127 -11.022 1.00 76.06 99 SER A N 1
ATOM 778 C CA . SER A 1 99 ? -0.443 -1.530 -12.362 1.00 76.06 99 SER A CA 1
ATOM 779 C C . SER A 1 99 ? -0.620 -3.045 -12.471 1.00 76.06 99 SER A C 1
ATOM 781 O O . SER A 1 99 ? -1.573 -3.507 -13.089 1.00 76.06 99 SER A O 1
ATOM 783 N N . LEU A 1 100 ? 0.262 -3.823 -11.832 1.00 78.88 100 LEU A N 1
ATOM 784 C CA . LEU A 1 100 ? 0.120 -5.278 -11.745 1.00 78.88 100 LEU A CA 1
ATOM 785 C C . LEU A 1 100 ? -1.109 -5.694 -10.936 1.00 78.88 100 LEU A C 1
ATOM 787 O O . LEU A 1 100 ? -1.739 -6.684 -11.287 1.00 78.88 100 LEU A O 1
ATOM 791 N N . PHE A 1 101 ? -1.472 -4.949 -9.887 1.00 76.62 101 PHE A N 1
ATOM 792 C CA . PHE A 1 101 ? -2.647 -5.263 -9.071 1.00 76.62 101 PHE A CA 1
ATOM 793 C C . PHE A 1 101 ? -3.932 -5.335 -9.911 1.00 76.62 101 PHE A C 1
ATOM 795 O O . PHE A 1 101 ? -4.736 -6.242 -9.721 1.00 76.62 101 PHE A O 1
ATOM 802 N N . SER A 1 102 ? -4.092 -4.440 -10.890 1.00 79.56 102 SER A N 1
ATOM 803 C CA . SER A 1 102 ? -5.247 -4.423 -11.799 1.00 79.56 102 SER A CA 1
ATOM 804 C C . SER A 1 102 ? -5.363 -5.660 -12.695 1.00 79.56 102 SER A C 1
ATOM 806 O O . SER A 1 102 ? -6.442 -5.919 -13.219 1.00 79.56 102 SER A O 1
ATOM 808 N N . ALA A 1 103 ? -4.280 -6.420 -12.879 1.00 84.31 103 ALA A N 1
ATOM 809 C CA . ALA A 1 103 ? -4.293 -7.650 -13.666 1.00 84.31 103 ALA A CA 1
ATOM 810 C C . ALA A 1 103 ? -4.806 -8.866 -12.874 1.00 84.31 103 ALA A C 1
ATOM 812 O O . ALA A 1 103 ? -5.103 -9.899 -13.472 1.00 84.31 103 ALA A O 1
ATOM 813 N N . PHE A 1 104 ? -4.913 -8.772 -11.543 1.00 82.06 104 PHE A N 1
ATOM 814 C CA . PHE A 1 104 ? -5.437 -9.863 -10.726 1.00 82.06 104 PHE A CA 1
ATOM 815 C C . PHE A 1 104 ? -6.965 -9.841 -10.709 1.00 82.06 104 PHE A C 1
ATOM 817 O O . PHE A 1 104 ? -7.590 -8.833 -10.381 1.00 82.06 104 PHE A O 1
ATOM 824 N N . THR A 1 105 ? -7.578 -10.989 -10.985 1.00 84.12 105 THR A N 1
ATOM 825 C CA . THR A 1 105 ? -9.010 -11.194 -10.760 1.00 84.12 105 THR A CA 1
ATOM 826 C C . THR A 1 105 ? -9.289 -11.384 -9.267 1.00 84.12 105 THR A C 1
ATOM 828 O O . THR A 1 105 ? -8.702 -12.284 -8.653 1.00 84.12 105 THR A O 1
ATOM 831 N N . PRO A 1 106 ? -10.196 -10.591 -8.665 1.00 79.56 106 PRO A N 1
ATOM 832 C CA . PRO A 1 106 ? -10.596 -10.779 -7.277 1.00 79.56 106 PRO A CA 1
ATOM 833 C C . PRO A 1 106 ? -11.152 -12.188 -7.077 1.00 79.56 106 PRO A C 1
ATOM 835 O O . PRO A 1 106 ? -12.146 -12.568 -7.691 1.00 79.56 106 PRO A O 1
ATOM 838 N N . THR A 1 107 ? -10.508 -12.969 -6.216 1.00 78.44 107 THR A N 1
ATOM 839 C CA . THR A 1 107 ? -11.000 -14.295 -5.842 1.00 78.44 107 THR A CA 1
ATOM 840 C C . THR A 1 107 ? -11.804 -14.161 -4.559 1.00 78.44 107 THR A C 1
ATOM 842 O O . THR A 1 107 ? -11.327 -13.573 -3.586 1.00 78.44 107 THR A O 1
ATOM 845 N N . LYS A 1 108 ? -13.031 -14.688 -4.548 1.00 71.44 108 LYS A N 1
ATOM 846 C CA . LYS A 1 108 ? -13.797 -14.822 -3.309 1.00 71.44 108 LYS A CA 1
ATOM 847 C C . LYS A 1 108 ? -13.135 -15.917 -2.485 1.00 71.44 108 LYS A C 1
ATOM 849 O O . LYS A 1 108 ? -12.992 -17.043 -2.948 1.00 71.44 108 LYS A O 1
ATOM 854 N N . ILE A 1 109 ? -12.679 -15.565 -1.290 1.00 67.00 109 ILE A N 1
ATOM 855 C CA . ILE A 1 109 ? -12.238 -16.560 -0.322 1.00 67.00 109 ILE A CA 1
ATOM 856 C C . ILE A 1 109 ? -13.521 -17.192 0.211 1.00 67.00 109 ILE A C 1
ATOM 858 O O . ILE A 1 109 ? -14.152 -16.636 1.108 1.00 67.00 109 ILE A O 1
ATOM 862 N N . ASP A 1 110 ? -13.933 -18.313 -0.381 1.00 57.06 110 ASP A N 1
ATOM 863 C CA . ASP A 1 110 ? -14.973 -19.155 0.200 1.00 57.06 110 ASP A CA 1
ATOM 864 C C . ASP A 1 110 ? -14.392 -19.731 1.488 1.00 57.06 110 ASP A C 1
ATOM 866 O O . ASP A 1 110 ? -13.544 -20.625 1.509 1.00 57.06 110 ASP A O 1
ATOM 870 N N . SER A 1 111 ? -14.769 -19.099 2.587 1.00 55.91 111 SER A N 1
ATOM 871 C CA . SER A 1 111 ? -14.321 -19.410 3.927 1.00 55.91 111 SER A CA 1
ATOM 872 C C . SER A 1 111 ? -14.715 -20.835 4.303 1.00 55.91 111 SER A C 1
ATOM 874 O O . SER A 1 111 ? -15.795 -21.063 4.844 1.00 55.91 111 SER A O 1
ATOM 876 N N . VAL A 1 112 ? -13.795 -21.787 4.152 1.00 55.12 112 VAL A N 1
ATOM 877 C CA . VAL A 1 112 ? -13.711 -22.912 5.092 1.00 55.12 112 VAL A CA 1
ATOM 878 C C . VAL A 1 112 ? -13.149 -22.330 6.394 1.00 55.12 112 VAL A C 1
ATOM 880 O O . VAL A 1 112 ? -11.969 -22.453 6.719 1.00 55.12 112 VAL A O 1
ATOM 883 N N . GLN A 1 113 ? -13.978 -21.549 7.090 1.00 57.41 113 GLN A N 1
ATOM 884 C CA . GLN A 1 113 ? -13.640 -20.942 8.372 1.00 57.41 113 GLN A CA 1
ATOM 885 C C . GLN A 1 113 ? -13.643 -22.049 9.428 1.00 57.41 113 GLN A C 1
ATOM 887 O O . GLN A 1 113 ? -14.689 -22.468 9.921 1.00 57.41 113 GLN A O 1
ATOM 892 N N . GLY A 1 114 ? -12.453 -22.537 9.778 1.00 60.38 114 GLY A N 1
ATOM 893 C CA . GLY A 1 114 ? -12.258 -23.207 11.056 1.00 60.38 114 GLY A CA 1
ATOM 894 C C . GLY A 1 114 ? -12.683 -22.263 12.185 1.00 60.38 114 GLY A C 1
ATOM 895 O O . GLY A 1 114 ? -12.494 -21.050 12.092 1.00 60.38 114 GLY A O 1
ATOM 896 N N . LYS A 1 115 ? -13.268 -22.810 13.256 1.00 62.78 115 LYS A N 1
ATOM 897 C CA . LYS A 1 115 ? -13.888 -22.038 14.350 1.00 62.78 115 LYS A CA 1
ATOM 898 C C . LYS A 1 115 ? -12.966 -21.023 15.058 1.00 62.78 115 LYS A C 1
ATOM 900 O O . LYS A 1 115 ? -13.492 -20.217 15.805 1.00 62.78 115 LYS A O 1
ATOM 905 N N . ASN A 1 116 ? -11.650 -21.016 14.808 1.00 70.75 116 ASN A N 1
ATOM 906 C CA . ASN A 1 116 ? -10.659 -20.157 15.473 1.00 70.75 116 ASN A CA 1
ATOM 907 C C . ASN A 1 116 ? -9.576 -19.641 14.502 1.00 70.75 116 ASN A C 1
ATOM 909 O O . ASN A 1 116 ? -8.383 -19.864 14.712 1.00 70.75 116 AS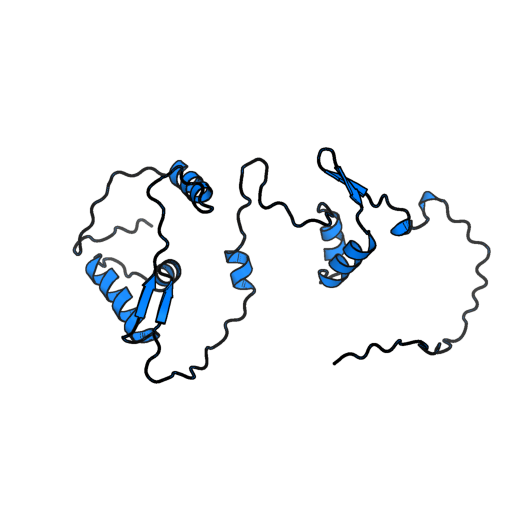N A O 1
ATOM 913 N N . ASN A 1 117 ? -9.960 -18.969 13.421 1.00 79.38 117 ASN A N 1
ATOM 914 C CA . ASN A 1 117 ? -8.972 -18.365 12.525 1.00 79.38 117 ASN A CA 1
ATOM 915 C C . ASN A 1 117 ? -8.397 -17.074 13.140 1.00 79.38 117 ASN A C 1
ATOM 917 O O . ASN A 1 117 ? -9.135 -16.262 13.697 1.00 79.38 117 ASN A O 1
ATOM 921 N N . PHE A 1 118 ? -7.078 -16.892 13.051 1.00 88.00 118 PHE A N 1
ATOM 922 C CA . PHE A 1 118 ? -6.393 -15.635 13.366 1.00 88.00 118 PHE A CA 1
ATOM 923 C C . PHE A 1 118 ? -6.114 -14.886 12.067 1.00 88.00 118 PHE A C 1
ATOM 925 O O . PHE A 1 118 ? -5.520 -15.453 11.146 1.00 88.00 118 PHE A O 1
ATOM 932 N N . VAL A 1 119 ? -6.550 -13.631 11.977 1.00 89.94 119 VAL A N 1
ATOM 933 C CA . VAL A 1 119 ? -6.416 -12.826 10.759 1.00 89.94 119 VAL A CA 1
ATOM 934 C C . VAL A 1 119 ? -5.302 -11.805 10.937 1.00 89.94 119 VAL A C 1
ATOM 936 O O . VAL A 1 119 ? -5.326 -10.995 11.859 1.00 89.94 119 VAL A O 1
ATOM 939 N N . VAL A 1 120 ? -4.342 -11.808 10.017 1.00 92.75 120 VAL A N 1
ATOM 940 C CA . VAL A 1 120 ? -3.327 -10.757 9.922 1.00 92.75 120 VAL A CA 1
ATOM 941 C C . VAL A 1 120 ? -3.705 -9.823 8.783 1.00 92.75 120 VAL A C 1
ATOM 943 O O . VAL A 1 120 ? -3.822 -10.254 7.636 1.00 92.75 120 VAL A O 1
ATOM 946 N N . VAL A 1 121 ? -3.900 -8.547 9.101 1.00 92.56 121 VAL A N 1
ATOM 947 C CA . VAL A 1 121 ? -4.262 -7.500 8.143 1.00 92.56 121 VAL A CA 1
ATOM 948 C C . VAL A 1 121 ? -3.058 -6.593 7.915 1.00 92.56 121 VAL A C 1
ATOM 950 O O . VAL A 1 121 ? -2.462 -6.088 8.864 1.00 92.56 121 VAL A O 1
ATOM 953 N N . ASP A 1 122 ? -2.713 -6.356 6.651 1.00 92.75 122 ASP A N 1
ATOM 954 C CA . ASP A 1 122 ? -1.749 -5.319 6.279 1.00 92.75 122 ASP A CA 1
ATOM 955 C C . ASP A 1 122 ? -2.321 -3.928 6.606 1.00 92.75 122 ASP A C 1
ATOM 957 O O . ASP A 1 122 ? -3.384 -3.537 6.112 1.00 92.75 122 ASP A O 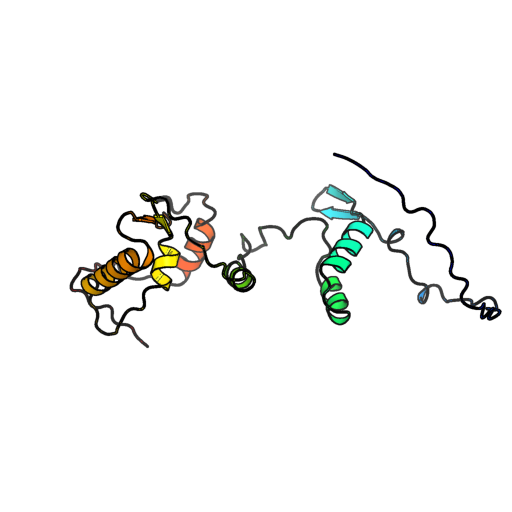1
ATOM 961 N N . GLY A 1 123 ? -1.609 -3.170 7.436 1.00 93.62 123 GLY A N 1
ATOM 962 C CA . GLY A 1 123 ? -1.999 -1.829 7.853 1.00 93.62 123 GLY A CA 1
ATOM 963 C C . GLY A 1 123 ? -2.025 -0.836 6.693 1.00 93.62 123 GLY A C 1
ATOM 964 O O . GLY A 1 123 ? -2.916 0.011 6.639 1.00 93.62 123 GLY A O 1
ATOM 965 N N . GLY A 1 124 ? -1.123 -0.979 5.714 1.00 90.88 124 GLY A N 1
ATOM 966 C CA . GLY A 1 124 ? -1.137 -0.142 4.511 1.00 90.88 124 GLY A CA 1
ATOM 967 C C . GLY A 1 124 ? -2.423 -0.333 3.708 1.00 90.88 124 GLY A C 1
ATOM 968 O O . GLY A 1 124 ? -3.069 0.638 3.317 1.00 90.88 124 GLY A O 1
ATOM 969 N N . HIS A 1 125 ? -2.847 -1.586 3.529 1.00 88.06 125 HIS A N 1
ATOM 970 C CA . HIS A 1 125 ? -4.137 -1.911 2.925 1.00 88.06 125 HIS A CA 1
ATOM 971 C C . HIS A 1 125 ? -5.320 -1.337 3.716 1.00 88.06 125 HIS A C 1
ATOM 973 O O . HIS A 1 125 ? -6.227 -0.755 3.118 1.00 88.06 125 HIS A O 1
ATOM 979 N N . LEU A 1 126 ? -5.311 -1.487 5.043 1.00 93.38 126 LEU A N 1
ATOM 980 C CA . LEU A 1 126 ? -6.397 -1.030 5.908 1.00 93.38 126 LEU A CA 1
ATOM 981 C C . LEU A 1 126 ? -6.642 0.482 5.772 1.00 93.38 126 LEU A C 1
ATOM 983 O O . LEU A 1 126 ? -7.796 0.889 5.627 1.00 93.38 126 LEU A O 1
ATOM 987 N N . LEU A 1 127 ? -5.576 1.291 5.734 1.00 91.81 127 LEU A N 1
ATOM 988 C CA . LEU A 1 127 ? -5.660 2.751 5.571 1.00 91.81 127 LEU A CA 1
ATOM 989 C C . LEU A 1 127 ? -6.400 3.179 4.296 1.00 91.81 127 LEU A C 1
ATOM 991 O O . LEU A 1 127 ? -7.051 4.217 4.276 1.00 91.81 127 LEU A O 1
ATOM 995 N N . HIS A 1 128 ? -6.333 2.376 3.234 1.00 88.62 128 HIS A N 1
ATOM 996 C CA . HIS A 1 128 ? -7.031 2.658 1.979 1.00 88.62 128 HIS A CA 1
ATOM 997 C C . HIS A 1 128 ? -8.483 2.171 1.954 1.00 88.62 128 HIS A C 1
ATOM 999 O O . HIS A 1 128 ? -9.223 2.515 1.031 1.00 88.62 128 HIS A O 1
ATOM 1005 N N . LYS A 1 129 ? -8.894 1.335 2.913 1.00 90.62 129 LYS A N 1
ATOM 1006 C CA . LYS A 1 129 ? -10.239 0.746 2.940 1.00 90.62 129 LYS A CA 1
ATOM 1007 C C . LYS A 1 129 ? -11.246 1.562 3.725 1.00 90.62 129 LYS A C 1
ATOM 1009 O O . LYS A 1 129 ? -12.423 1.555 3.373 1.00 90.62 129 LYS A O 1
ATOM 1014 N N . VAL A 1 130 ? -10.801 2.251 4.766 1.00 91.00 130 VAL A N 1
ATOM 1015 C CA . VAL A 1 130 ? -11.695 3.012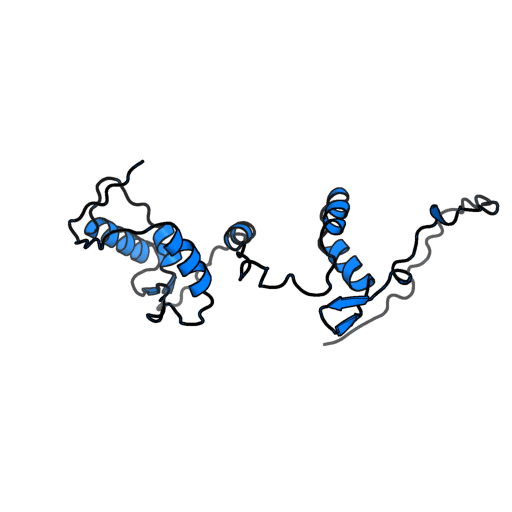 5.635 1.00 91.00 130 VAL A CA 1
ATOM 1016 C C . VAL A 1 130 ? -11.791 4.444 5.134 1.00 91.00 130 VAL A C 1
ATOM 1018 O O . VAL A 1 130 ? -10.818 5.191 5.147 1.00 91.00 130 VAL A O 1
ATOM 1021 N N . VAL A 1 131 ? -12.981 4.822 4.672 1.00 89.88 131 VAL A N 1
ATOM 1022 C CA . VAL A 1 131 ? -13.261 6.168 4.164 1.00 89.88 131 VAL A CA 1
ATOM 1023 C C . VAL A 1 131 ? -13.570 7.097 5.333 1.00 89.88 131 VAL A C 1
ATOM 1025 O O . VAL A 1 131 ? -14.527 6.868 6.074 1.00 89.88 131 VAL A O 1
ATOM 1028 N N . TRP A 1 132 ? -12.775 8.154 5.487 1.00 90.94 132 TRP A N 1
ATOM 1029 C CA . TRP A 1 132 ? -12.963 9.146 6.546 1.00 90.94 132 TRP A CA 1
ATOM 1030 C C . TRP A 1 132 ? -14.070 10.123 6.160 1.00 90.94 132 TRP A C 1
ATOM 1032 O O . TRP A 1 132 ? -14.064 10.684 5.063 1.00 90.94 132 TRP A O 1
ATOM 1042 N N . GLN A 1 133 ? -15.023 10.331 7.064 1.00 87.25 133 GLN A N 1
ATOM 1043 C CA . GLN A 1 133 ? -16.043 11.361 6.894 1.00 87.25 133 GLN A CA 1
ATOM 1044 C C . GLN A 1 133 ? -15.471 12.733 7.257 1.00 87.25 133 GLN A C 1
ATOM 1046 O O . GLN A 1 133 ? -14.510 12.851 8.021 1.00 87.25 133 GLN A O 1
ATOM 1051 N N . ARG A 1 134 ? -16.076 13.792 6.708 1.00 86.25 134 ARG A N 1
ATOM 1052 C CA . ARG A 1 134 ? -15.704 15.167 7.063 1.00 86.25 134 ARG A CA 1
ATOM 1053 C C . ARG A 1 134 ? -15.946 15.413 8.552 1.00 86.25 134 ARG A C 1
ATOM 1055 O O . ARG A 1 134 ? -16.923 14.920 9.107 1.00 86.25 134 ARG A O 1
ATOM 1062 N N . ASN A 1 135 ? -15.083 16.231 9.154 1.00 85.31 135 ASN A N 1
ATOM 1063 C CA . ASN A 1 135 ? -15.177 16.676 10.548 1.00 85.31 135 ASN A CA 1
ATOM 1064 C C . ASN A 1 135 ? -15.094 15.549 11.598 1.00 85.31 135 ASN A C 1
ATOM 1066 O O . ASN A 1 135 ? -15.542 15.739 12.726 1.00 85.31 135 ASN A O 1
ATOM 1070 N N . MET A 1 136 ? -14.530 14.386 11.256 1.00 90.81 136 MET A N 1
ATOM 1071 C CA . MET A 1 136 ? -14.209 13.356 12.250 1.00 90.81 136 MET A CA 1
ATOM 1072 C C . MET A 1 136 ? -12.930 13.724 12.996 1.00 90.81 136 MET A C 1
ATOM 1074 O O . MET A 1 136 ? -11.943 14.081 12.363 1.00 90.81 136 MET A O 1
ATOM 1078 N N . ASN A 1 137 ? -12.911 13.579 14.319 1.00 93.44 137 ASN A N 1
ATOM 1079 C CA . ASN A 1 137 ? -11.659 13.618 15.077 1.00 93.44 137 ASN A CA 1
ATOM 1080 C C . ASN A 1 137 ? -10.898 12.281 14.948 1.00 93.44 137 ASN A C 1
ATOM 1082 O O . ASN A 1 137 ? -11.444 11.279 14.470 1.00 93.44 137 ASN A O 1
ATOM 1086 N N . PHE A 1 138 ? -9.632 12.238 15.374 1.00 92.00 138 PHE A N 1
ATOM 1087 C CA . PHE A 1 138 ? -8.837 11.005 15.305 1.00 92.00 138 PHE A CA 1
ATOM 1088 C C . PHE A 1 138 ? -9.418 9.843 16.116 1.00 92.00 138 PHE A C 1
ATOM 1090 O O . PHE A 1 138 ? -9.243 8.695 15.706 1.00 92.00 138 PHE A O 1
ATOM 1097 N N . GLY A 1 139 ? -10.122 10.101 17.220 1.00 93.94 139 GLY A N 1
ATOM 1098 C CA . GLY A 1 139 ? -10.818 9.060 17.979 1.00 93.94 139 GLY A CA 1
ATOM 1099 C C . GLY A 1 139 ? -11.908 8.376 17.171 1.00 93.94 139 GLY A C 1
ATOM 1100 O O . GLY A 1 139 ? -11.978 7.148 17.113 1.00 93.94 139 GLY A O 1
ATOM 1101 N N . ASP A 1 140 ? -12.725 9.161 16.482 1.00 94.06 140 ASP A N 1
ATOM 1102 C CA . ASP A 1 140 ? -13.782 8.645 15.619 1.00 94.06 140 ASP A CA 1
ATOM 1103 C C . ASP A 1 140 ? -13.195 7.926 14.400 1.00 94.06 140 ASP A C 1
ATOM 1105 O O . ASP A 1 140 ? -13.691 6.867 14.002 1.00 94.06 140 ASP A O 1
ATOM 1109 N N . ILE A 1 141 ? -12.089 8.436 13.848 1.00 93.50 141 ILE A N 1
ATOM 1110 C CA . ILE A 1 141 ? -11.337 7.753 12.789 1.00 93.50 141 ILE A CA 1
ATOM 1111 C C . ILE A 1 141 ? -10.835 6.394 13.302 1.00 93.50 141 ILE A C 1
ATOM 1113 O O . ILE A 1 141 ? -11.079 5.373 12.658 1.00 93.50 141 ILE A O 1
ATOM 1117 N N . ALA A 1 142 ? -10.210 6.329 14.478 1.00 93.81 142 ALA A N 1
ATOM 1118 C CA . ALA A 1 142 ? -9.739 5.075 15.068 1.00 93.81 142 ALA A CA 1
ATOM 1119 C C . ALA A 1 142 ? -10.887 4.077 15.313 1.00 93.81 142 ALA A C 1
ATOM 1121 O O . ALA A 1 142 ? -10.765 2.895 14.978 1.00 93.81 142 ALA A O 1
ATOM 1122 N N . LYS A 1 143 ? -12.040 4.549 15.809 1.00 94.62 143 LYS A N 1
ATOM 1123 C CA . LYS A 1 143 ? -13.253 3.723 15.963 1.00 94.62 143 LYS A CA 1
ATOM 1124 C C . LYS A 1 143 ? -13.759 3.184 14.627 1.00 94.62 143 LYS A C 1
ATOM 1126 O O . LYS A 1 143 ? -14.202 2.036 14.568 1.00 94.62 143 LYS A O 1
ATOM 1131 N N . SER A 1 144 ? -13.677 3.968 13.550 1.00 94.75 144 SER A N 1
ATOM 1132 C CA . SER A 1 144 ? -14.087 3.511 12.217 1.00 94.75 144 SER A CA 1
ATOM 1133 C C . SER A 1 144 ? -13.213 2.356 11.711 1.00 94.75 144 SER A C 1
ATOM 1135 O O . SER A 1 144 ? -13.739 1.371 11.190 1.00 94.75 144 SER A O 1
ATOM 1137 N N . TYR A 1 145 ? -11.900 2.402 11.972 1.00 94.94 145 TYR A N 1
ATOM 1138 C CA . TYR A 1 145 ? -10.991 1.288 11.691 1.00 94.94 145 TYR A CA 1
ATOM 1139 C C . TYR A 1 145 ? -11.317 0.046 12.518 1.00 94.94 145 TYR A C 1
ATOM 1141 O O . TYR A 1 145 ? -11.380 -1.054 11.967 1.00 94.94 145 TYR A O 1
ATOM 1149 N N . LEU A 1 146 ? -11.571 0.208 13.818 1.00 93.81 146 LEU A N 1
ATOM 1150 C CA . LEU A 1 146 ? -11.953 -0.905 14.686 1.00 93.81 146 LEU A CA 1
ATOM 1151 C C . LEU A 1 146 ? -13.257 -1.566 14.214 1.00 93.81 146 LEU A C 1
ATOM 1153 O O . LEU A 1 146 ? -13.322 -2.789 14.091 1.00 93.81 146 LEU A O 1
ATOM 1157 N N . THR A 1 147 ? -14.259 -0.752 13.880 1.00 94.44 147 THR A N 1
ATOM 1158 C CA . THR A 1 147 ? -15.559 -1.212 13.371 1.00 94.44 147 THR A CA 1
ATOM 1159 C C . THR A 1 147 ? -15.395 -1.980 12.061 1.00 94.44 147 THR A C 1
ATOM 1161 O O . THR A 1 147 ? -15.975 -3.055 11.895 1.00 94.44 147 THR A O 1
ATOM 1164 N N . TYR A 1 148 ? -14.564 -1.474 11.143 1.00 94.56 148 TYR A N 1
ATOM 1165 C CA . TYR A 1 148 ? -14.249 -2.161 9.891 1.00 94.56 148 TYR A CA 1
ATOM 1166 C C . TYR A 1 148 ? -13.618 -3.536 10.153 1.00 94.56 148 TYR A C 1
ATOM 1168 O O . TYR A 1 148 ? -14.063 -4.540 9.595 1.00 94.56 148 TYR A O 1
ATOM 1176 N N . LEU A 1 149 ? -12.620 -3.613 11.038 1.00 93.44 149 LEU A N 1
ATOM 1177 C CA . LEU A 1 149 ? -11.946 -4.875 11.352 1.00 93.44 149 LEU A CA 1
ATOM 1178 C C . LEU A 1 149 ? -12.905 -5.903 11.960 1.00 93.44 149 LEU A C 1
ATOM 1180 O O . LEU A 1 149 ? -12.938 -7.045 11.506 1.00 93.44 149 LEU A O 1
ATOM 1184 N N . GLN A 1 150 ? -13.724 -5.483 12.924 1.00 90.62 150 GLN A N 1
ATOM 1185 C CA . GLN A 1 150 ? -14.709 -6.350 13.571 1.00 90.62 150 GLN A CA 1
ATOM 1186 C C . GLN A 1 150 ? -15.756 -6.870 12.583 1.00 90.62 150 GLN A C 1
ATOM 1188 O O . GLN A 1 150 ? -16.077 -8.057 12.596 1.00 90.62 150 GLN A O 1
ATOM 1193 N N . THR A 1 151 ? -16.247 -6.002 11.696 1.00 91.38 151 THR A N 1
ATOM 1194 C CA . THR A 1 151 ? -17.295 -6.347 10.724 1.00 91.38 151 THR A CA 1
ATOM 1195 C C . THR A 1 151 ? -16.789 -7.306 9.647 1.00 91.38 151 THR A C 1
ATOM 1197 O O . THR A 1 151 ? -17.518 -8.202 9.229 1.00 91.38 151 THR A O 1
ATOM 1200 N N . HIS A 1 152 ? -15.544 -7.136 9.189 1.00 88.75 152 HIS A N 1
ATOM 1201 C CA . HIS A 1 152 ? -15.006 -7.904 8.061 1.00 88.75 152 HIS A CA 1
ATOM 1202 C C . HIS A 1 152 ? -14.184 -9.132 8.464 1.00 88.75 152 HIS A C 1
ATOM 1204 O O . HIS A 1 152 ? -14.117 -10.090 7.694 1.00 88.75 152 HIS A O 1
ATOM 1210 N N . TYR A 1 153 ? -13.552 -9.115 9.638 1.00 88.31 153 TYR A N 1
ATOM 1211 C CA . TYR A 1 153 ? -12.586 -10.140 10.052 1.00 88.31 153 TYR A CA 1
ATOM 1212 C C . TYR A 1 153 ? -12.862 -10.727 11.446 1.00 88.31 153 TYR A C 1
ATOM 1214 O O . TYR A 1 153 ? -12.221 -11.706 11.826 1.00 88.31 153 TYR A O 1
ATOM 1222 N N . GLY A 1 154 ? -13.822 -10.178 12.197 1.00 87.69 154 GLY A N 1
ATOM 1223 C CA . GLY A 1 154 ? -14.178 -10.643 13.537 1.00 87.69 154 GLY A CA 1
ATOM 1224 C C . GLY A 1 154 ? -13.256 -10.107 14.638 1.00 87.69 154 GLY A C 1
ATOM 1225 O O . GLY A 1 154 ? -12.640 -9.052 14.508 1.00 87.69 154 GLY A O 1
ATOM 1226 N N . SER A 1 155 ? -13.191 -10.821 15.763 1.00 85.56 155 SER A N 1
ATOM 1227 C CA . SER A 1 155 ? -12.492 -10.377 16.979 1.00 85.56 155 SER A CA 1
ATOM 1228 C C . SER A 1 155 ? -11.024 -10.807 17.070 1.00 85.56 155 SER A C 1
ATOM 1230 O O . SER A 1 155 ? -10.280 -10.242 17.867 1.00 85.56 155 SER A O 1
ATOM 1232 N N . ASN A 1 156 ? -10.590 -11.786 16.272 1.00 90.44 156 ASN A N 1
ATOM 1233 C CA . ASN A 1 156 ? -9.255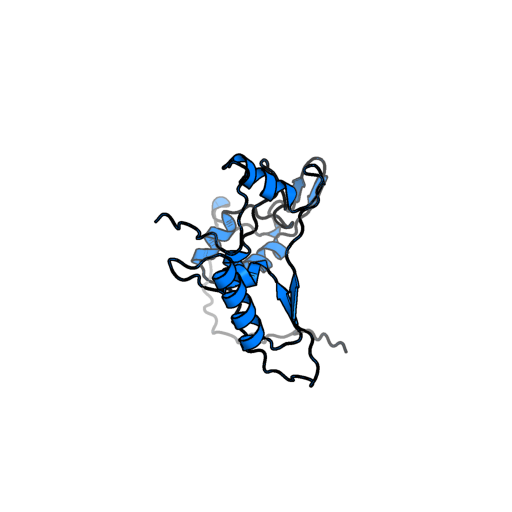 -12.377 16.367 1.00 90.44 156 ASN A CA 1
ATOM 1234 C C . ASN A 1 156 ? -8.333 -11.874 15.245 1.00 90.44 156 ASN A C 1
ATOM 1236 O O . ASN A 1 156 ? -8.021 -12.602 14.297 1.00 90.44 156 ASN A O 1
ATOM 1240 N N . VAL A 1 157 ? -7.954 -10.597 15.331 1.00 92.50 157 VAL A N 1
ATOM 1241 C CA . VAL A 1 157 ? -7.270 -9.869 14.254 1.00 92.50 157 VAL A CA 1
ATOM 1242 C C . VAL A 1 157 ? -6.046 -9.126 14.782 1.00 92.50 157 VAL A C 1
ATOM 1244 O O . VAL A 1 157 ? -6.122 -8.458 15.811 1.00 92.50 157 VAL A O 1
ATOM 1247 N N . ALA A 1 158 ? -4.942 -9.172 14.039 1.00 94.56 158 ALA A N 1
ATOM 1248 C CA . ALA A 1 158 ? -3.799 -8.285 14.229 1.00 94.56 158 ALA A CA 1
ATOM 1249 C C . ALA A 1 158 ? -3.550 -7.449 12.973 1.00 94.56 158 ALA A C 1
ATOM 1251 O O . ALA A 1 158 ? -3.533 -7.968 11.857 1.00 94.56 158 ALA A O 1
ATOM 1252 N N . VAL A 1 159 ? -3.323 -6.151 13.165 1.00 94.69 159 VAL A N 1
ATOM 1253 C CA . VAL A 1 159 ? -2.936 -5.231 12.092 1.00 94.69 159 VAL A CA 1
ATOM 1254 C C . VAL A 1 159 ? -1.429 -5.032 12.146 1.00 94.69 159 VAL A C 1
ATOM 1256 O O . VAL A 1 159 ? -0.890 -4.654 13.185 1.00 94.69 159 VAL A O 1
ATOM 1259 N N . VAL A 1 160 ? -0.747 -5.279 11.031 1.00 94.69 160 VAL A N 1
ATOM 1260 C CA . VAL A 1 160 ? 0.708 -5.140 10.927 1.00 94.69 160 VAL A CA 1
ATOM 1261 C C . VAL A 1 160 ? 1.025 -3.954 10.036 1.00 94.69 160 VAL A C 1
ATOM 1263 O O . VAL A 1 160 ? 0.679 -3.944 8.858 1.00 94.69 160 VAL A O 1
ATOM 1266 N N . PHE A 1 161 ? 1.702 -2.958 10.599 1.00 90.62 161 PHE A N 1
ATOM 1267 C CA . PHE A 1 161 ? 2.251 -1.851 9.831 1.00 90.62 161 PHE A CA 1
ATOM 1268 C C . PHE A 1 161 ? 3.699 -2.127 9.457 1.00 90.62 161 PHE A C 1
ATOM 1270 O O . PHE A 1 161 ? 4.469 -2.716 10.217 1.00 90.62 161 PHE A O 1
ATOM 1277 N N . ASP A 1 162 ? 4.071 -1.651 8.276 1.00 84.38 162 ASP A N 1
ATOM 1278 C CA . ASP A 1 162 ? 5.449 -1.662 7.830 1.00 84.38 162 ASP A CA 1
ATOM 1279 C C . ASP A 1 162 ? 6.318 -0.797 8.751 1.00 84.38 162 ASP A C 1
ATOM 1281 O O . ASP A 1 162 ? 6.163 0.423 8.821 1.00 84.38 162 ASP A O 1
ATOM 1285 N N . GLY A 1 163 ? 7.279 -1.430 9.420 1.00 79.25 163 GLY A N 1
ATOM 1286 C CA . GLY A 1 163 ? 8.318 -0.724 10.157 1.00 79.25 163 GLY A CA 1
ATOM 1287 C C . GLY A 1 163 ? 9.351 -0.106 9.216 1.00 79.25 163 GLY A C 1
ATOM 1288 O O . GLY A 1 163 ? 9.759 -0.717 8.220 1.00 79.25 163 GLY A O 1
ATOM 1289 N N . TYR A 1 164 ? 9.814 1.094 9.563 1.00 70.69 164 TYR A N 1
ATOM 1290 C CA . TYR A 1 164 ? 11.069 1.633 9.051 1.00 70.69 164 TYR A CA 1
ATOM 1291 C C . TYR A 1 164 ? 12.135 1.478 10.127 1.00 70.69 164 TYR A C 1
ATOM 1293 O O . TYR A 1 164 ? 11.858 1.779 11.290 1.00 70.69 164 TYR A O 1
ATOM 1301 N N . PRO A 1 165 ? 13.346 1.035 9.770 1.00 70.38 165 PRO A N 1
ATOM 1302 C CA . PRO A 1 165 ? 14.418 1.004 10.737 1.00 70.38 165 PRO A CA 1
ATOM 1303 C C . PRO A 1 165 ? 14.813 2.449 11.097 1.00 70.38 165 PRO A C 1
ATOM 1305 O O . PRO A 1 165 ? 14.624 3.394 10.314 1.00 70.38 165 PRO A O 1
ATOM 1308 N N . SER A 1 166 ? 15.264 2.632 12.336 1.00 69.75 166 SER A N 1
ATOM 1309 C CA . SER A 1 166 ? 15.622 3.940 12.893 1.00 69.75 166 SER A CA 1
ATOM 1310 C C . SER A 1 166 ? 16.883 4.513 12.248 1.00 69.75 166 SER A C 1
ATOM 1312 O O . SER A 1 166 ? 17.029 5.732 12.159 1.00 69.75 166 SER A O 1
ATOM 1314 N N . ASP A 1 167 ? 17.763 3.655 11.731 1.00 71.06 167 ASP A N 1
ATOM 1315 C CA . ASP A 1 167 ? 18.907 4.064 10.936 1.00 71.06 167 ASP A CA 1
ATOM 1316 C C . ASP A 1 167 ? 18.454 4.491 9.531 1.00 71.06 167 ASP A C 1
ATOM 1318 O O . ASP A 1 167 ? 18.192 3.698 8.631 1.00 71.06 167 ASP A O 1
ATOM 1322 N N . VAL A 1 168 ? 18.395 5.802 9.298 1.00 60.78 168 VAL A N 1
ATOM 1323 C CA . VAL A 1 168 ? 18.082 6.359 7.966 1.00 60.78 168 VAL A CA 1
ATOM 1324 C C . VAL A 1 168 ? 19.093 5.884 6.904 1.00 60.78 168 VAL A C 1
ATOM 1326 O O . VAL A 1 168 ? 18.752 5.758 5.730 1.00 60.78 168 VAL A O 1
ATOM 1329 N N . ASN A 1 169 ? 20.308 5.533 7.341 1.00 61.03 169 ASN A N 1
ATOM 1330 C CA . ASN A 1 169 ? 21.385 4.975 6.518 1.00 61.03 169 ASN A CA 1
ATOM 1331 C C . ASN A 1 169 ? 21.396 3.439 6.465 1.00 61.03 169 ASN A C 1
ATOM 1333 O O . ASN A 1 169 ? 22.281 2.855 5.832 1.00 61.03 169 ASN A O 1
ATOM 1337 N N . GLY A 1 170 ? 20.437 2.777 7.115 1.00 61.59 170 GLY A N 1
ATOM 1338 C CA . GLY A 1 170 ? 20.268 1.338 7.019 1.00 61.59 170 GLY A CA 1
ATOM 1339 C C . GLY A 1 170 ? 20.058 0.952 5.564 1.00 61.59 170 GLY A C 1
ATOM 1340 O O . GLY A 1 170 ? 19.213 1.528 4.868 1.00 61.59 170 GLY A O 1
ATOM 1341 N N . LYS A 1 171 ? 20.840 -0.017 5.077 1.00 65.31 171 LYS A N 1
ATOM 1342 C CA . LYS A 1 171 ? 20.722 -0.566 3.718 1.00 65.31 171 LYS A CA 1
ATOM 1343 C C . LYS A 1 171 ? 19.440 -1.402 3.608 1.00 65.31 171 LYS A C 1
ATOM 1345 O O . LYS A 1 171 ? 19.488 -2.623 3.518 1.00 65.31 171 LYS A O 1
ATOM 1350 N N . SER A 1 172 ? 18.284 -0.747 3.648 1.00 72.12 172 SER A N 1
ATOM 1351 C CA . SER A 1 172 ? 16.980 -1.348 3.386 1.00 72.12 172 SER A CA 1
ATOM 1352 C C . SER A 1 172 ? 16.552 -1.051 1.957 1.00 72.12 172 SER A C 1
ATOM 1354 O O . SER A 1 172 ? 16.777 0.038 1.424 1.00 72.12 172 SER A O 1
ATOM 1356 N N . THR A 1 173 ? 15.845 -2.002 1.354 1.00 69.50 173 THR A N 1
ATOM 1357 C CA . THR A 1 173 ? 15.165 -1.819 0.065 1.00 69.50 173 THR A CA 1
ATOM 1358 C C . THR A 1 173 ? 14.148 -0.670 0.110 1.00 69.50 173 THR A C 1
ATOM 1360 O O . THR A 1 173 ? 13.816 -0.101 -0.927 1.00 69.50 173 THR A O 1
ATOM 1363 N N . LYS A 1 174 ? 13.690 -0.274 1.308 1.00 73.75 174 LYS A N 1
ATOM 1364 C CA . LYS A 1 174 ? 12.760 0.845 1.524 1.00 73.75 174 LYS A CA 1
ATOM 1365 C C . LYS A 1 174 ? 13.446 2.211 1.662 1.00 73.75 174 LYS A C 1
ATOM 1367 O O . LYS A 1 174 ? 12.778 3.229 1.485 1.00 73.75 174 LYS A O 1
ATOM 1372 N N . SER A 1 175 ? 14.750 2.263 1.951 1.00 76.00 175 SER A N 1
ATOM 1373 C CA . SER A 1 175 ? 15.456 3.522 2.245 1.00 76.00 175 SER A CA 1
ATOM 1374 C C . SER A 1 175 ? 15.513 4.455 1.036 1.00 76.00 175 SER A C 1
ATOM 1376 O O . SER A 1 175 ? 15.267 5.649 1.179 1.00 76.00 175 SER A O 1
ATOM 1378 N N . ALA A 1 176 ? 15.741 3.916 -0.167 1.00 75.62 176 ALA A N 1
ATOM 1379 C CA . ALA A 1 176 ? 15.776 4.710 -1.397 1.00 75.62 176 ALA A CA 1
ATOM 1380 C C . ALA A 1 176 ? 14.440 5.433 -1.658 1.00 75.62 176 ALA A C 1
ATOM 1382 O O . ALA A 1 176 ? 14.416 6.638 -1.899 1.00 75.62 176 ALA A O 1
ATOM 1383 N N . GLU A 1 177 ? 13.315 4.722 -1.536 1.00 76.50 177 GLU A N 1
ATOM 1384 C CA . GLU A 1 177 ? 11.983 5.311 -1.724 1.00 76.50 177 GLU A CA 1
ATOM 1385 C C . GLU A 1 177 ? 11.620 6.285 -0.591 1.00 76.50 177 GLU A C 1
ATOM 1387 O O . GLU A 1 177 ? 10.976 7.305 -0.845 1.00 76.50 177 GLU A O 1
ATOM 1392 N N . ARG A 1 178 ? 12.068 6.019 0.646 1.00 77.19 178 ARG A N 1
ATOM 1393 C CA . ARG A 1 178 ? 11.903 6.934 1.786 1.00 77.19 178 ARG A CA 1
ATOM 1394 C C . ARG A 1 178 ? 12.632 8.258 1.552 1.00 77.19 178 ARG A C 1
ATOM 1396 O O . ARG A 1 178 ? 12.002 9.304 1.674 1.00 77.19 178 ARG A O 1
ATOM 1403 N N . ILE A 1 179 ? 13.911 8.218 1.172 1.00 75.69 179 ILE A N 1
ATOM 1404 C CA . ILE A 1 179 ? 14.720 9.414 0.869 1.00 75.69 179 ILE A CA 1
ATOM 1405 C C . ILE A 1 179 ? 14.096 10.191 -0.292 1.00 75.69 179 ILE A C 1
ATOM 1407 O O . ILE A 1 179 ? 13.900 11.401 -0.194 1.00 75.69 179 ILE A O 1
ATOM 1411 N N . ARG A 1 180 ? 13.686 9.488 -1.357 1.00 77.56 180 ARG A N 1
ATOM 1412 C CA . ARG A 1 180 ? 13.021 10.107 -2.511 1.00 77.56 180 ARG A CA 1
ATOM 1413 C C . ARG A 1 180 ? 11.776 10.906 -2.107 1.00 77.56 180 ARG A C 1
ATOM 1415 O O . ARG A 1 180 ? 11.550 11.972 -2.666 1.00 77.56 180 ARG A O 1
ATOM 1422 N N . ARG A 1 181 ? 10.962 10.406 -1.165 1.00 75.38 181 ARG A N 1
ATOM 1423 C CA . ARG A 1 181 ? 9.758 11.103 -0.663 1.00 75.38 181 ARG A CA 1
ATOM 1424 C C . ARG A 1 181 ? 10.081 12.221 0.326 1.00 75.38 181 ARG A C 1
ATOM 1426 O O . ARG A 1 181 ? 9.444 13.266 0.258 1.00 75.38 181 ARG A O 1
ATOM 1433 N N . ALA A 1 182 ? 11.046 12.000 1.217 1.00 74.75 182 ALA A N 1
ATOM 1434 C CA . ALA A 1 182 ? 11.449 12.976 2.229 1.00 74.75 182 ALA A CA 1
ATOM 1435 C C . ALA A 1 182 ? 12.010 14.257 1.597 1.00 74.75 182 ALA A C 1
ATOM 1437 O O . ALA A 1 182 ? 11.699 15.351 2.052 1.00 74.75 182 ALA A O 1
ATOM 1438 N N . ASN A 1 183 ? 12.751 14.131 0.493 1.00 68.69 183 ASN A N 1
ATOM 1439 C CA . ASN A 1 183 ? 13.335 15.278 -0.206 1.00 68.69 183 ASN A CA 1
ATOM 1440 C C . ASN A 1 183 ? 12.298 16.227 -0.841 1.00 68.69 183 ASN A C 1
ATOM 1442 O O . ASN A 1 183 ? 12.673 17.304 -1.290 1.00 68.69 183 ASN A O 1
ATOM 1446 N N . LEU A 1 184 ? 11.017 15.842 -0.913 1.00 64.88 184 LEU A N 1
ATOM 1447 C CA . LEU A 1 184 ? 9.962 16.660 -1.521 1.00 64.88 184 LEU A CA 1
ATOM 1448 C C . LEU A 1 184 ? 9.193 17.521 -0.509 1.00 64.88 184 LEU A C 1
ATOM 1450 O O . LEU A 1 184 ? 8.639 18.540 -0.905 1.00 64.88 184 LEU A O 1
ATOM 1454 N N . HIS A 1 185 ? 9.122 17.126 0.766 1.00 64.75 185 HIS A N 1
ATOM 1455 C CA . HIS A 1 185 ? 8.256 17.793 1.741 1.00 64.75 185 HIS A CA 1
ATOM 1456 C C . HIS A 1 185 ? 8.864 17.734 3.147 1.00 64.75 185 HIS A C 1
ATOM 1458 O O . HIS A 1 185 ? 9.096 16.650 3.679 1.00 64.75 185 HIS A O 1
ATOM 1464 N N . SER A 1 186 ? 9.068 18.898 3.767 1.00 67.38 186 SER A N 1
ATOM 1465 C CA . SER A 1 186 ? 9.377 19.026 5.194 1.00 67.38 186 SER A CA 1
ATOM 1466 C C . SER A 1 186 ? 8.188 19.645 5.923 1.00 67.38 186 SER A C 1
ATOM 1468 O O . SER A 1 186 ? 7.656 20.658 5.468 1.00 67.38 186 SER A O 1
ATOM 1470 N N . SER A 1 187 ? 7.802 19.085 7.066 1.00 68.69 187 SER A N 1
ATOM 1471 C CA . SER A 1 187 ? 6.815 19.681 7.969 1.00 68.69 187 SER A CA 1
ATOM 1472 C C . SER A 1 187 ? 7.413 19.874 9.358 1.00 68.69 187 SER A C 1
ATOM 1474 O O . SER A 1 187 ? 8.394 19.224 9.719 1.00 68.69 187 SER A O 1
ATOM 1476 N N . HIS A 1 188 ? 6.789 20.743 10.151 1.00 76.06 188 HIS A N 1
ATOM 1477 C CA . HIS A 1 188 ? 7.028 20.769 11.590 1.00 76.06 188 HIS A CA 1
ATOM 1478 C C . HIS A 1 188 ? 6.565 19.449 12.214 1.00 76.06 188 HIS A C 1
ATOM 1480 O O . HIS A 1 188 ? 5.755 18.723 11.627 1.00 76.06 188 HIS A O 1
ATOM 1486 N N . GLU A 1 189 ? 7.089 19.137 13.395 1.00 80.06 189 GLU A N 1
ATOM 1487 C CA . GLU A 1 189 ? 6.524 18.080 14.223 1.00 80.06 189 GLU A CA 1
ATOM 1488 C C . GLU A 1 189 ? 5.093 18.475 14.599 1.00 80.06 189 GLU A C 1
ATOM 1490 O O . GLU A 1 189 ? 4.860 19.557 15.140 1.00 80.06 189 GLU A O 1
ATOM 1495 N N . ILE A 1 190 ? 4.130 17.619 14.261 1.00 79.44 190 ILE A N 1
ATOM 1496 C CA . ILE A 1 190 ? 2.723 17.832 14.591 1.00 79.44 190 ILE A CA 1
ATOM 1497 C C . ILE A 1 190 ? 2.314 16.737 15.567 1.00 79.44 190 ILE A C 1
ATOM 1499 O O . ILE A 1 190 ? 2.387 15.549 15.251 1.00 79.44 190 ILE A O 1
ATOM 1503 N N . ILE A 1 191 ? 1.893 17.150 16.760 1.00 86.00 191 ILE A N 1
ATOM 1504 C CA . ILE A 1 191 ? 1.379 16.259 17.796 1.00 86.00 191 ILE A CA 1
ATOM 1505 C C . ILE A 1 191 ? -0.142 16.253 17.678 1.00 86.00 191 ILE A C 1
ATOM 1507 O O . ILE A 1 191 ? -0.785 17.295 17.788 1.00 86.00 191 ILE A O 1
ATOM 1511 N N . PHE A 1 192 ? -0.71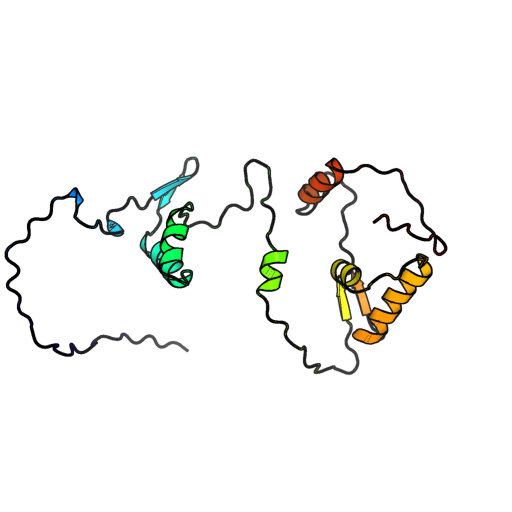5 15.073 17.467 1.00 86.12 192 PHE A N 1
ATOM 1512 C CA . PHE A 1 192 ? -2.158 14.876 17.383 1.00 86.12 192 PHE A CA 1
ATOM 1513 C C . PHE A 1 192 ? -2.666 14.151 18.629 1.00 86.12 192 PHE A C 1
ATOM 1515 O O . PHE A 1 192 ? -1.977 13.292 19.183 1.00 86.12 192 PHE A O 1
ATOM 1522 N N . ASN A 1 193 ? -3.887 14.468 19.049 1.00 90.94 193 ASN A N 1
ATOM 1523 C CA . ASN A 1 193 ? -4.607 13.733 20.087 1.00 90.94 193 ASN A CA 1
ATOM 1524 C C . ASN A 1 193 ? -5.957 13.225 19.561 1.00 90.94 193 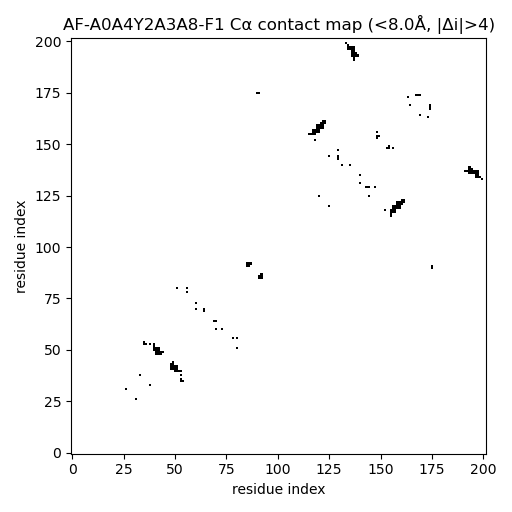ASN A C 1
ATOM 1526 O O . ASN A 1 193 ? -6.357 13.536 18.439 1.00 90.94 193 ASN A O 1
ATOM 1530 N N . GLU A 1 194 ? -6.671 12.456 20.386 1.00 90.00 194 GLU A N 1
ATOM 1531 C CA . GLU A 1 194 ? -7.963 11.864 20.019 1.00 90.00 194 GLU A CA 1
ATOM 1532 C C . GLU A 1 194 ? -8.984 12.908 19.540 1.00 90.00 194 GLU A C 1
ATOM 1534 O O . GLU A 1 194 ? -9.709 12.663 18.581 1.00 90.00 194 GLU A O 1
ATOM 1539 N N . ALA A 1 195 ? -8.996 14.090 20.160 1.00 91.12 195 ALA A N 1
ATOM 1540 C CA . ALA A 1 195 ? -9.917 15.177 19.845 1.00 91.12 195 ALA A CA 1
ATOM 1541 C C . ALA A 1 195 ? -9.486 16.026 18.636 1.00 91.12 195 ALA A C 1
ATOM 1543 O O . ALA A 1 195 ? -10.229 16.916 18.227 1.00 91.12 195 ALA A O 1
ATOM 1544 N N . THR A 1 196 ? -8.299 15.794 18.065 1.00 90.56 196 THR A N 1
ATOM 1545 C CA . THR A 1 196 ? -7.811 16.613 16.952 1.00 90.56 196 THR A CA 1
ATOM 1546 C C . THR A 1 196 ? -8.581 16.273 15.676 1.00 90.56 196 THR A C 1
ATOM 1548 O O . THR A 1 196 ? -8.690 15.105 15.299 1.00 90.56 196 THR A O 1
ATOM 1551 N N . CYS A 1 197 ? -9.112 17.295 15.007 1.00 87.88 197 CYS A N 1
ATOM 1552 C CA . CYS A 1 197 ? -9.813 17.165 13.732 1.00 87.88 197 CYS A CA 1
ATOM 1553 C C . CYS A 1 197 ? -8.833 17.451 12.582 1.00 87.88 197 CYS A C 1
ATOM 1555 O O . CYS A 1 197 ? -8.311 18.564 12.514 1.00 87.88 197 CYS A O 1
ATOM 1557 N N . PRO A 1 198 ? -8.561 16.492 11.681 1.00 83.00 198 PRO A N 1
ATOM 1558 C CA . PRO A 1 198 ? -7.740 16.747 10.513 1.00 83.00 198 PRO A CA 1
ATOM 1559 C C . PRO A 1 198 ? -8.492 17.664 9.539 1.00 83.00 198 PRO A C 1
ATOM 1561 O O . PRO A 1 198 ? -9.584 17.340 9.069 1.00 83.00 198 PRO A O 1
ATOM 1564 N N . GLU A 1 199 ? -7.890 18.806 9.216 1.00 72.00 199 GLU A N 1
ATOM 1565 C CA . GLU A 1 199 ? -8.364 19.673 8.139 1.00 72.00 199 GLU A CA 1
ATOM 1566 C C . GLU A 1 199 ? -7.960 19.063 6.795 1.00 72.00 199 GLU A C 1
ATOM 1568 O O . GLU A 1 199 ? -6.783 18.997 6.439 1.00 72.00 199 GLU A O 1
ATOM 1573 N N . ILE A 1 200 ? -8.944 18.577 6.040 1.00 62.88 200 ILE A N 1
ATOM 1574 C CA . ILE A 1 200 ? -8.725 18.119 4.670 1.00 62.88 200 ILE A CA 1
ATOM 1575 C C . ILE A 1 200 ? -8.880 19.348 3.770 1.00 62.88 200 ILE A C 1
ATOM 1577 O O . ILE A 1 200 ? -10.000 19.718 3.416 1.00 62.88 200 ILE A O 1
ATOM 1581 N N . SER A 1 201 ? -7.765 19.999 3.427 1.00 55.94 201 SER A N 1
ATOM 1582 C CA . SER A 1 201 ? -7.744 20.979 2.333 1.00 55.94 201 SER A CA 1
ATOM 1583 C C . SER A 1 201 ? -8.163 20.272 1.045 1.00 55.94 201 SER A C 1
ATOM 1585 O O . SER A 1 201 ? -7.607 19.220 0.722 1.00 55.94 201 SER A O 1
ATOM 1587 N N . GLN A 1 202 ? -9.147 20.833 0.337 1.00 46.91 202 GLN A N 1
ATOM 1588 C CA . GLN A 1 202 ? -9.434 20.451 -1.051 1.00 46.91 202 GLN A CA 1
ATOM 1589 C C . GLN A 1 202 ? -8.303 20.892 -1.978 1.00 46.91 202 GLN A C 1
ATOM 1591 O O . GLN A 1 202 ? -7.612 21.878 -1.629 1.00 46.91 202 GLN A O 1
#

Organism: Araneus ventricosus (NCBI:txid182803)